Protein AF-A0A497RHV2-F1 (afdb_monomer_lite)

pLDDT: mean 76.62, std 14.2, range [39.75, 93.0]

Sequence (191 aa):
MKLTPGRLTIFTILTIIALFLFCHVVEAKTVYFTYDGNATKELYTGGYLHFPKSIADKIKVCGGIVEKENDKEWAIKVTKNTVVVEYIKLTNNSFSYGKKTYSAKEFPAELYEPVMPEEMRLTLMSVNQNYANLTKELNNLKAVVNSIKDRPTFGEEVKGFLLYFPPVWVAYIIFGILGFLTLLGWWYERD

Foldseek 3Di:
DDDDPVVVVVVVVVVVVVVVVVVPPDPPPDWWWDDPRHTDPAAAQQTWIWAFCVVAVDKDKDQWDQPDDDPTTTITHGHHQKMKIWGWHDDPPDIDIDIDIGGHHHDPPPDDPPQPPVNVVVVVVVVVVVVVVVVVVVVVVVVVVVVVVPDDDPVRVVVVCCVPDVVNVVVVVVVVVVVVVVVVVVVVVVD

Radius of gyration: 45.03 Å; chains: 1; bounding box: 86×74×118 Å

Structure (mmCIF, N/CA/C/O backbone):
data_AF-A0A497RHV2-F1
#
_entry.id   AF-A0A497RHV2-F1
#
loop_
_atom_site.group_PDB
_atom_site.id
_atom_site.type_symbol
_atom_site.label_atom_id
_atom_site.label_alt_id
_atom_site.label_comp_id
_atom_site.label_asym_id
_atom_site.label_entity_id
_atom_site.label_seq_id
_atom_site.pdbx_PDB_ins_code
_atom_site.Cartn_x
_atom_site.Cartn_y
_atom_site.Cartn_z
_atom_site.occupancy
_atom_site.B_iso_or_equiv
_atom_site.auth_seq_id
_atom_site.auth_comp_id
_atom_site.auth_asym_id
_atom_site.auth_atom_id
_atom_site.pdbx_PDB_model_num
ATOM 1 N N . MET A 1 1 ? 24.588 -16.558 57.757 1.00 47.22 1 MET A N 1
ATOM 2 C CA . MET A 1 1 ? 23.131 -16.493 58.017 1.00 47.22 1 MET A CA 1
ATOM 3 C C . MET A 1 1 ? 22.461 -17.664 57.311 1.00 47.22 1 MET A C 1
ATOM 5 O O . MET A 1 1 ? 22.411 -17.668 56.090 1.00 47.22 1 MET A O 1
ATOM 9 N N . LYS A 1 2 ? 22.041 -18.700 58.051 1.00 41.75 2 LYS A N 1
ATOM 10 C CA . LYS A 1 2 ? 21.337 -19.864 57.485 1.00 41.75 2 LYS A CA 1
ATOM 11 C C . LYS A 1 2 ? 19.874 -19.476 57.247 1.00 41.75 2 LYS A C 1
ATOM 13 O O . LYS A 1 2 ? 19.138 -19.267 58.207 1.00 41.75 2 LYS A O 1
ATOM 18 N N . LEU A 1 3 ? 19.479 -19.326 55.985 1.00 45.44 3 LEU A N 1
ATOM 19 C CA . LEU A 1 3 ? 18.080 -19.150 55.598 1.00 45.44 3 LEU A CA 1
ATOM 20 C C . LEU A 1 3 ? 17.329 -20.450 55.905 1.00 45.44 3 LEU A C 1
ATOM 22 O O . LEU A 1 3 ? 17.690 -21.517 55.414 1.00 45.44 3 LEU A O 1
ATOM 26 N N . THR A 1 4 ? 16.322 -20.368 56.770 1.00 54.16 4 THR A N 1
ATOM 27 C CA . THR A 1 4 ? 15.458 -21.497 57.116 1.00 54.16 4 THR A CA 1
ATOM 28 C C . THR A 1 4 ? 14.607 -21.909 55.905 1.00 54.16 4 THR A C 1
ATOM 30 O O . THR A 1 4 ? 14.107 -21.040 55.183 1.00 54.16 4 THR A O 1
ATOM 33 N N . PRO A 1 5 ? 14.401 -23.219 55.678 1.00 56.91 5 PRO A N 1
ATOM 34 C CA . PRO A 1 5 ? 13.787 -23.747 54.453 1.00 56.91 5 PRO A CA 1
ATOM 35 C C . PRO A 1 5 ? 12.358 -23.236 54.196 1.00 56.91 5 PRO A C 1
ATOM 37 O O . PRO A 1 5 ? 11.952 -23.117 53.045 1.00 56.91 5 PRO A O 1
ATOM 40 N N . GLY A 1 6 ? 11.619 -22.840 55.240 1.00 56.25 6 GLY A N 1
ATOM 41 C CA . GLY A 1 6 ? 10.266 -22.280 55.110 1.00 56.25 6 GLY A CA 1
ATOM 42 C C . GLY A 1 6 ? 10.194 -20.842 54.578 1.00 56.25 6 GLY A C 1
ATOM 43 O O . GLY A 1 6 ? 9.137 -20.414 54.130 1.00 56.25 6 GLY A O 1
ATOM 44 N N . ARG A 1 7 ? 11.294 -20.073 54.598 1.00 52.34 7 ARG A N 1
ATOM 45 C CA . ARG A 1 7 ? 11.316 -18.729 53.988 1.00 52.34 7 ARG A CA 1
ATOM 46 C C . ARG A 1 7 ? 11.534 -18.799 52.481 1.00 52.34 7 ARG A C 1
ATOM 48 O O . ARG A 1 7 ? 10.943 -18.009 51.755 1.00 52.34 7 ARG A O 1
ATOM 55 N N . LEU A 1 8 ? 12.324 -19.765 52.009 1.00 54.16 8 LEU A N 1
ATOM 56 C CA . LEU A 1 8 ? 12.616 -19.932 50.585 1.00 54.16 8 LEU A CA 1
ATOM 57 C C . LEU A 1 8 ? 11.343 -20.250 49.783 1.00 54.16 8 LEU A C 1
ATOM 59 O O . LEU A 1 8 ? 11.127 -19.657 48.732 1.00 54.16 8 LEU A O 1
ATOM 63 N N . THR A 1 9 ? 10.469 -21.105 50.327 1.00 60.12 9 THR A N 1
ATOM 64 C CA . THR A 1 9 ? 9.207 -21.510 49.687 1.00 60.12 9 THR A CA 1
ATOM 65 C C . THR A 1 9 ? 8.218 -20.353 49.540 1.00 60.12 9 THR A C 1
ATOM 67 O O . THR A 1 9 ? 7.585 -20.205 48.495 1.00 60.12 9 THR A O 1
ATOM 70 N N . ILE A 1 10 ? 8.122 -19.479 50.544 1.00 67.81 10 ILE A N 1
ATOM 71 C CA . ILE A 1 10 ? 7.245 -18.300 50.501 1.00 67.81 10 ILE A CA 1
ATOM 72 C C . ILE A 1 10 ? 7.743 -17.290 49.459 1.00 67.81 10 ILE A C 1
ATOM 74 O O . ILE A 1 10 ? 6.944 -16.780 48.675 1.00 67.81 10 ILE A O 1
ATOM 78 N N . PHE A 1 11 ? 9.058 -17.048 49.384 1.00 61.44 11 PHE A N 1
ATOM 79 C CA . PHE A 1 11 ? 9.634 -16.167 48.362 1.00 61.44 11 PHE A CA 1
ATOM 80 C C . PHE A 1 11 ? 9.479 -16.730 46.944 1.00 61.44 11 PHE A C 1
ATOM 82 O O . PHE A 1 11 ? 9.200 -15.959 46.026 1.00 61.44 11 PHE A O 1
ATOM 89 N N . THR A 1 12 ? 9.584 -18.051 46.750 1.00 66.88 12 THR A N 1
ATOM 90 C CA . THR A 1 12 ? 9.315 -18.679 45.444 1.00 66.88 12 THR A CA 1
ATOM 91 C C . THR A 1 12 ? 7.844 -18.584 45.045 1.00 66.88 12 THR A C 1
ATOM 93 O O . THR A 1 12 ? 7.541 -18.301 43.894 1.00 66.88 12 THR A O 1
ATOM 96 N N . ILE A 1 13 ? 6.912 -18.743 45.988 1.00 71.25 13 ILE A N 1
ATOM 97 C CA . ILE A 1 13 ? 5.477 -18.618 45.696 1.00 71.25 13 ILE A CA 1
ATOM 98 C C . ILE A 1 13 ? 5.124 -17.162 45.356 1.00 71.25 13 ILE A C 1
ATOM 100 O O . ILE A 1 13 ? 4.442 -16.915 44.366 1.00 71.25 13 ILE A O 1
ATOM 104 N N . LEU A 1 14 ? 5.640 -16.187 46.112 1.00 67.06 14 LEU A N 1
ATOM 105 C CA . LEU A 1 14 ? 5.439 -14.761 45.828 1.00 67.06 14 LEU A CA 1
ATOM 106 C C . LEU A 1 14 ? 6.049 -14.330 44.490 1.00 67.06 14 LEU A C 1
ATOM 108 O O . LEU A 1 14 ? 5.432 -13.545 43.777 1.00 67.06 14 LEU A O 1
ATOM 112 N N . THR A 1 15 ? 7.222 -14.851 44.119 1.00 65.44 15 THR A N 1
ATOM 113 C CA . THR A 1 15 ? 7.830 -14.557 42.809 1.00 65.44 15 THR A CA 1
ATOM 114 C C . THR A 1 15 ? 7.071 -15.210 41.664 1.00 65.44 15 THR A C 1
ATOM 116 O O . THR A 1 15 ? 6.881 -14.552 40.650 1.00 65.44 15 THR A O 1
ATOM 119 N N . ILE A 1 16 ? 6.558 -16.434 41.822 1.00 70.00 16 ILE A N 1
ATOM 120 C CA . ILE A 1 16 ? 5.698 -17.069 40.812 1.00 70.00 16 ILE A CA 1
ATOM 121 C C . ILE A 1 16 ? 4.394 -16.285 40.648 1.00 70.00 16 ILE A C 1
ATOM 123 O O . ILE A 1 16 ? 4.006 -16.007 39.520 1.00 70.00 16 ILE A O 1
ATOM 127 N N . ILE A 1 17 ? 3.747 -15.862 41.739 1.00 68.94 17 ILE A N 1
ATOM 128 C CA . ILE A 1 17 ? 2.522 -15.047 41.682 1.00 68.94 17 ILE A CA 1
ATOM 129 C C . ILE A 1 17 ? 2.803 -13.682 41.041 1.00 68.94 17 ILE A C 1
ATOM 131 O O . ILE A 1 17 ? 2.036 -13.244 40.188 1.00 68.94 17 ILE A O 1
ATOM 135 N N . ALA A 1 18 ? 3.918 -13.032 41.388 1.00 61.19 18 ALA A N 1
ATOM 136 C CA . ALA A 1 18 ? 4.329 -11.780 40.761 1.00 61.19 18 ALA A CA 1
ATOM 137 C C . ALA A 1 18 ? 4.632 -11.961 39.265 1.00 61.19 18 ALA A C 1
ATOM 139 O O . ALA A 1 18 ? 4.220 -11.126 38.470 1.00 61.19 18 ALA A O 1
ATOM 140 N N . LEU A 1 19 ? 5.273 -13.064 38.863 1.00 60.34 19 LEU A N 1
ATOM 141 C CA . LEU A 1 19 ? 5.545 -13.398 37.460 1.00 60.34 19 LEU A CA 1
ATOM 142 C C . LEU A 1 19 ? 4.252 -13.704 36.687 1.00 60.34 19 LEU A C 1
ATOM 144 O O . LEU A 1 19 ? 4.105 -13.295 35.537 1.00 60.34 19 LEU A O 1
ATOM 148 N N . PHE A 1 20 ? 3.293 -14.380 37.327 1.00 56.22 20 PHE A N 1
ATOM 149 C CA . PHE A 1 20 ? 1.991 -14.708 36.744 1.00 56.22 20 PHE A CA 1
ATOM 150 C C . PHE A 1 20 ? 1.116 -13.458 36.574 1.00 56.22 20 PHE A C 1
ATOM 152 O O . PHE A 1 20 ? 0.459 -13.301 35.544 1.00 56.22 20 PHE A O 1
ATOM 159 N N . LEU A 1 21 ? 1.168 -12.535 37.543 1.00 55.88 21 LEU A N 1
ATOM 160 C CA . LEU A 1 21 ? 0.538 -11.214 37.465 1.00 55.88 21 LEU A CA 1
ATOM 161 C C . LEU A 1 21 ? 1.227 -10.308 36.433 1.00 55.88 21 LEU A C 1
ATOM 163 O O . LEU A 1 21 ? 0.540 -9.573 35.730 1.00 55.88 21 LEU A O 1
ATOM 167 N N . PHE A 1 22 ? 2.553 -10.398 36.279 1.00 52.66 22 PHE A N 1
ATOM 168 C CA . PHE A 1 22 ? 3.296 -9.644 35.262 1.00 52.66 22 PHE A CA 1
ATOM 169 C C . PHE A 1 22 ? 3.050 -10.178 33.839 1.00 52.66 22 PHE A C 1
ATOM 171 O O . PHE A 1 22 ? 3.009 -9.403 32.891 1.00 52.66 22 PHE A O 1
ATOM 178 N N . CYS A 1 23 ? 2.805 -11.483 33.673 1.00 49.53 23 CYS A N 1
ATOM 179 C CA . CYS A 1 23 ? 2.397 -12.055 32.381 1.00 49.53 23 CYS A CA 1
ATOM 180 C C . CYS A 1 23 ? 0.948 -11.717 31.993 1.00 49.53 23 CYS A C 1
ATOM 182 O O . CYS A 1 23 ? 0.611 -11.771 30.816 1.00 49.53 23 CYS A O 1
ATOM 184 N N . HIS A 1 24 ? 0.098 -11.338 32.952 1.00 43.09 24 HIS A N 1
ATOM 185 C CA . HIS A 1 24 ? -1.254 -10.825 32.691 1.00 43.09 24 HIS A CA 1
ATOM 186 C C . HIS A 1 24 ? -1.292 -9.298 32.553 1.00 43.09 24 HIS A C 1
ATOM 188 O O . HIS A 1 24 ? -2.372 -8.706 32.623 1.00 43.09 24 HIS A O 1
ATOM 194 N N . VAL A 1 25 ? -0.141 -8.646 32.336 1.00 42.25 25 VAL A N 1
ATOM 195 C CA . VAL A 1 25 ? -0.088 -7.250 31.892 1.00 42.25 25 VAL A CA 1
ATOM 196 C C . VAL A 1 25 ? -0.734 -7.185 30.513 1.00 42.25 25 VAL A C 1
ATOM 198 O O . VAL A 1 25 ? -0.102 -7.396 29.485 1.00 42.25 25 VAL A O 1
ATOM 201 N N . VAL A 1 26 ? -2.048 -6.973 30.566 1.00 44.50 26 VAL A N 1
ATOM 202 C CA . VAL A 1 26 ? -2.956 -6.410 29.580 1.00 44.50 26 VAL A CA 1
ATOM 203 C C . VAL A 1 26 ? -2.222 -6.081 28.287 1.00 44.50 26 VAL A C 1
ATOM 205 O O . VAL A 1 26 ? -1.594 -5.027 28.178 1.00 44.50 26 VAL A O 1
ATOM 208 N N . GLU A 1 27 ? -2.332 -6.971 27.298 1.00 39.75 27 GLU A N 1
ATOM 209 C CA . GLU A 1 27 ? -2.115 -6.602 25.904 1.00 39.75 27 GLU A CA 1
ATOM 210 C C . GLU A 1 27 ? -3.087 -5.462 25.600 1.00 39.75 27 GLU A C 1
ATOM 212 O O . GLU A 1 27 ? -4.258 -5.663 25.263 1.00 39.75 27 GLU A O 1
ATOM 217 N N . ALA A 1 28 ? -2.618 -4.231 25.779 1.00 42.47 28 ALA A N 1
ATOM 218 C CA . ALA A 1 28 ? -3.276 -3.063 25.253 1.00 42.47 28 ALA A CA 1
ATOM 219 C C . ALA A 1 28 ? -3.212 -3.213 23.734 1.00 42.47 28 ALA A C 1
ATOM 221 O O . ALA A 1 28 ? -2.225 -2.848 23.100 1.00 42.47 28 ALA A O 1
ATOM 222 N N . LYS A 1 29 ? -4.243 -3.838 23.159 1.00 62.66 29 LYS A N 1
ATOM 223 C CA . LYS A 1 29 ? -4.392 -3.947 21.714 1.00 62.66 29 LYS A CA 1
ATOM 224 C C . LYS A 1 29 ? -4.375 -2.535 21.147 1.00 62.66 29 LYS A C 1
ATOM 226 O O . LYS A 1 29 ? -5.270 -1.742 21.424 1.00 62.66 29 LYS A O 1
ATOM 231 N N . THR A 1 30 ? -3.314 -2.211 20.425 1.00 77.94 30 THR A N 1
ATOM 232 C CA . THR A 1 30 ? -3.138 -0.930 19.743 1.00 77.94 30 THR A CA 1
ATOM 233 C C . THR A 1 30 ? -4.016 -0.908 18.494 1.00 77.94 30 THR A C 1
ATOM 235 O O . THR A 1 30 ? -4.298 -1.956 17.920 1.00 77.94 30 THR A O 1
ATOM 238 N N . VAL A 1 31 ? -4.462 0.276 18.065 1.00 87.75 31 VAL A N 1
ATOM 239 C CA . VAL A 1 31 ? -5.165 0.444 16.780 1.00 87.75 31 VAL A CA 1
ATOM 240 C C . VAL A 1 31 ? -4.284 -0.101 15.653 1.00 87.75 31 VAL A C 1
ATOM 242 O O . VAL A 1 31 ? -3.116 0.277 15.568 1.00 87.75 31 VAL A O 1
ATOM 245 N N . TYR A 1 32 ? -4.842 -0.953 14.795 1.00 89.62 32 TYR A N 1
ATOM 246 C CA . TYR A 1 32 ? -4.144 -1.530 13.645 1.00 89.62 32 TYR A CA 1
ATOM 247 C C . TYR A 1 32 ? -5.017 -1.492 12.389 1.00 89.62 32 TYR A C 1
ATOM 249 O O . TYR A 1 32 ? -6.228 -1.258 12.456 1.00 89.62 32 TYR A O 1
ATOM 257 N N . PHE A 1 33 ? -4.390 -1.691 11.232 1.00 90.81 33 PHE A N 1
ATOM 258 C CA . PHE A 1 33 ? -5.035 -1.583 9.929 1.00 90.81 33 PHE A CA 1
ATOM 259 C C . PHE A 1 33 ? -4.913 -2.901 9.176 1.00 90.81 33 PHE A C 1
ATOM 261 O O . PHE A 1 33 ? -3.918 -3.616 9.312 1.00 90.81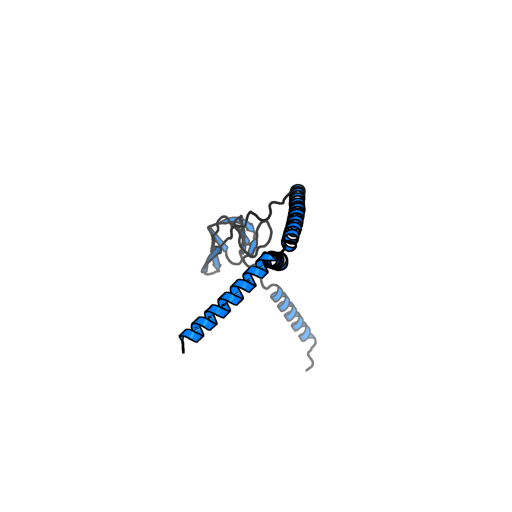 33 PHE A O 1
ATOM 268 N N . THR A 1 34 ? -5.932 -3.231 8.391 1.00 88.12 34 THR A N 1
ATOM 269 C CA . THR A 1 34 ? -5.893 -4.385 7.494 1.00 88.12 34 THR A CA 1
ATOM 270 C C . THR A 1 34 ? -6.471 -4.025 6.136 1.00 88.12 34 THR A C 1
ATOM 272 O O . THR A 1 34 ? -7.442 -3.275 6.065 1.00 88.12 34 THR A O 1
ATOM 275 N N . TYR A 1 35 ? -5.948 -4.614 5.071 1.00 85.25 35 TYR A N 1
ATOM 276 C CA . TYR A 1 35 ? -6.485 -4.508 3.717 1.00 85.25 35 TYR A CA 1
ATOM 277 C C . TYR A 1 35 ? -6.551 -5.915 3.119 1.00 85.25 35 TYR A C 1
ATOM 279 O O . TYR A 1 35 ? -5.582 -6.663 3.240 1.00 85.25 35 TYR A O 1
ATOM 287 N N . ASP A 1 36 ? -7.706 -6.311 2.576 1.00 82.50 36 ASP A N 1
ATOM 288 C CA . ASP A 1 36 ? -7.956 -7.660 2.036 1.00 82.50 36 ASP A CA 1
ATOM 289 C C . ASP A 1 36 ? -7.472 -8.811 2.940 1.00 82.50 36 ASP A C 1
ATOM 291 O O . ASP A 1 36 ? -6.849 -9.776 2.506 1.00 82.50 36 ASP A O 1
ATOM 295 N N . GLY A 1 37 ? -7.731 -8.693 4.246 1.00 78.69 37 GLY A N 1
ATOM 296 C CA . GLY A 1 37 ? -7.377 -9.711 5.244 1.00 78.69 37 GLY A CA 1
ATOM 297 C C . GLY A 1 37 ? -5.920 -9.690 5.723 1.00 78.69 37 GLY A C 1
ATOM 298 O O . GLY A 1 37 ? -5.599 -10.394 6.678 1.00 78.69 37 GLY A O 1
ATOM 299 N N . ASN A 1 38 ? -5.056 -8.852 5.144 1.00 81.75 38 ASN A N 1
ATOM 300 C CA . ASN A 1 38 ? -3.655 -8.717 5.547 1.00 81.75 38 ASN A CA 1
ATOM 301 C C . ASN A 1 38 ? -3.437 -7.487 6.432 1.00 81.75 38 ASN A C 1
ATOM 303 O O . ASN A 1 38 ? -3.995 -6.423 6.170 1.00 81.75 38 ASN A O 1
ATOM 307 N N . ALA A 1 39 ? -2.597 -7.604 7.465 1.00 86.38 39 ALA A N 1
ATOM 308 C CA . ALA A 1 39 ? -2.231 -6.475 8.319 1.00 86.38 39 ALA A CA 1
ATOM 309 C C . ALA A 1 39 ? -1.324 -5.484 7.576 1.00 86.38 39 ALA A C 1
ATOM 311 O O . ALA A 1 39 ? -0.296 -5.862 7.013 1.00 86.38 39 ALA A O 1
ATOM 312 N N . THR A 1 40 ? -1.684 -4.203 7.610 1.00 83.75 40 THR A N 1
ATOM 313 C CA . THR A 1 40 ? -0.961 -3.124 6.935 1.00 83.75 40 THR A CA 1
ATOM 314 C C . THR A 1 40 ? -0.441 -2.103 7.943 1.00 83.75 40 THR A C 1
ATOM 316 O O . THR A 1 40 ? -1.050 -1.840 8.979 1.00 83.75 40 THR A O 1
ATOM 319 N N . LYS A 1 41 ? 0.714 -1.496 7.639 1.00 84.69 41 LYS A N 1
ATOM 320 C CA . LYS A 1 41 ? 1.256 -0.380 8.439 1.00 84.69 41 LYS A CA 1
ATOM 321 C C . LYS A 1 41 ? 0.480 0.919 8.228 1.00 84.69 41 LYS A C 1
ATOM 323 O O . LYS A 1 41 ? 0.497 1.795 9.085 1.00 84.69 41 LYS A O 1
ATOM 328 N N . GLU A 1 42 ? -0.176 1.037 7.081 1.00 86.94 42 GLU A N 1
ATOM 329 C CA . GLU A 1 42 ? -0.891 2.229 6.644 1.00 86.94 42 GLU A CA 1
ATOM 330 C C . GLU A 1 42 ? -2.366 1.905 6.422 1.00 86.94 42 GLU A C 1
ATOM 332 O O . GLU A 1 42 ? -2.729 0.756 6.150 1.00 86.94 42 GLU A O 1
ATOM 337 N N . LEU A 1 43 ? -3.210 2.923 6.560 1.00 87.25 43 LEU A N 1
ATOM 338 C CA . LEU A 1 43 ? -4.635 2.812 6.302 1.00 87.25 43 LEU A CA 1
ATOM 339 C C . LEU A 1 43 ? -4.906 3.057 4.820 1.00 87.25 43 LEU A C 1
ATOM 341 O O . LEU A 1 43 ? -4.406 4.033 4.260 1.00 87.25 43 LEU A O 1
ATOM 345 N N . TYR A 1 44 ? -5.737 2.214 4.218 1.00 88.56 44 TYR A N 1
ATOM 346 C CA . TYR A 1 44 ? -6.120 2.331 2.816 1.00 88.56 44 TYR A CA 1
ATOM 347 C C . TYR A 1 44 ? -7.631 2.486 2.662 1.00 88.56 44 TYR A C 1
ATOM 349 O O . TYR A 1 44 ? -8.401 1.894 3.425 1.00 88.56 44 TYR A O 1
ATOM 357 N N . THR A 1 45 ? -8.060 3.263 1.668 1.00 86.44 45 THR A N 1
ATOM 358 C CA . THR A 1 45 ? -9.469 3.342 1.259 1.00 86.44 45 THR A CA 1
ATOM 359 C C . THR A 1 45 ? -9.928 1.966 0.768 1.00 86.44 45 THR A C 1
ATOM 361 O O . THR A 1 45 ? -9.229 1.332 -0.012 1.00 86.44 45 THR A O 1
ATOM 364 N N . GLY A 1 46 ? -11.066 1.469 1.263 1.00 84.25 46 GLY A N 1
ATOM 365 C CA . GLY A 1 46 ? -11.528 0.091 1.042 1.00 84.25 46 GLY A CA 1
ATOM 366 C C . GLY A 1 46 ? -11.037 -0.922 2.087 1.00 84.25 46 GLY A C 1
ATOM 367 O O . GLY A 1 46 ? -11.659 -1.970 2.246 1.00 84.25 46 GLY A O 1
ATOM 368 N N . GLY A 1 47 ? -9.990 -0.590 2.850 1.00 88.94 47 GLY A N 1
ATOM 369 C CA . GLY A 1 47 ? -9.497 -1.402 3.964 1.00 88.94 47 GLY A CA 1
ATOM 370 C C . GLY A 1 47 ? -10.297 -1.230 5.258 1.00 88.94 47 GLY A C 1
ATOM 371 O O . GLY A 1 47 ? -11.340 -0.574 5.303 1.00 88.94 47 GLY A O 1
ATOM 372 N N . TYR A 1 48 ? -9.766 -1.793 6.341 1.00 91.50 48 TYR A N 1
ATOM 373 C CA . TYR A 1 48 ? -10.348 -1.764 7.680 1.00 91.50 48 TYR A CA 1
ATOM 374 C C . TYR A 1 48 ? -9.404 -1.129 8.701 1.00 91.50 48 TYR A C 1
ATOM 376 O O . TYR A 1 48 ? -8.212 -1.438 8.763 1.00 91.50 48 TYR A O 1
ATOM 384 N N . LEU A 1 49 ? -9.976 -0.276 9.545 1.00 91.69 49 LEU A N 1
ATOM 385 C CA . LEU A 1 49 ? -9.376 0.253 10.760 1.00 91.69 49 LEU A CA 1
ATOM 386 C C . LEU A 1 49 ? -9.968 -0.478 11.964 1.00 91.69 49 LEU A C 1
ATOM 388 O O . LEU A 1 49 ? -11.176 -0.430 12.187 1.00 91.69 49 LEU A O 1
ATOM 392 N N . HIS A 1 50 ? -9.118 -1.128 12.753 1.00 91.88 50 HIS A N 1
ATOM 393 C CA . HIS A 1 50 ? -9.536 -1.865 13.942 1.00 91.88 50 HIS A CA 1
ATOM 394 C C . HIS A 1 50 ? -9.316 -1.003 15.177 1.00 91.88 50 HIS A C 1
ATOM 396 O O . HIS A 1 50 ? -8.179 -0.741 15.581 1.00 91.88 50 HIS A O 1
ATOM 402 N N . PHE A 1 51 ? -10.414 -0.518 15.756 1.00 91.19 51 PHE A N 1
ATOM 403 C CA . PHE A 1 51 ? -10.387 0.325 16.945 1.00 91.19 51 PHE A CA 1
ATOM 404 C C . PHE A 1 51 ? -10.731 -0.502 18.195 1.00 91.19 51 PHE A C 1
ATOM 406 O O . PHE A 1 51 ? -11.828 -1.052 18.278 1.00 91.19 51 PHE A O 1
ATOM 413 N N . PRO A 1 52 ? -9.837 -0.604 19.187 1.00 90.19 52 PRO A N 1
ATOM 414 C CA . PRO A 1 52 ? -10.036 -1.463 20.350 1.00 90.19 52 PRO A CA 1
ATOM 415 C C . PRO A 1 52 ? -11.049 -0.868 21.344 1.00 90.19 52 PRO A C 1
ATOM 417 O O . PRO A 1 52 ? -10.992 0.316 21.689 1.00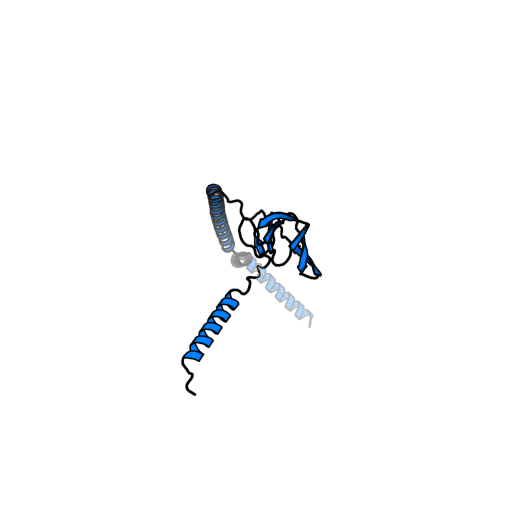 90.19 52 PRO A O 1
ATOM 420 N N . LYS A 1 53 ? -11.917 -1.723 21.896 1.00 88.56 53 LYS A N 1
ATOM 421 C CA . LYS A 1 53 ? -12.896 -1.360 22.940 1.00 88.56 53 LYS A CA 1
ATOM 422 C C . LYS A 1 53 ? -12.267 -1.096 24.311 1.00 88.56 53 LYS A C 1
ATOM 424 O O . LYS A 1 53 ? -12.896 -0.556 25.206 1.00 88.56 53 LYS A O 1
ATOM 429 N N . SER A 1 54 ? -10.990 -1.418 24.500 1.00 85.69 54 SER A N 1
ATOM 430 C CA . SER A 1 54 ? -10.262 -1.041 25.723 1.00 85.69 54 SER A CA 1
ATOM 431 C C . SER A 1 54 ? -10.040 0.478 25.844 1.00 85.69 54 SER A C 1
ATOM 433 O O . SER A 1 54 ? -9.809 1.005 26.942 1.00 85.69 54 SER A O 1
ATOM 435 N N . ILE A 1 55 ? -10.096 1.199 24.717 1.00 84.81 55 ILE A N 1
ATOM 436 C CA . ILE A 1 55 ? -9.823 2.640 24.636 1.00 84.81 55 ILE A CA 1
ATOM 437 C C . ILE A 1 55 ? -11.112 3.469 24.701 1.00 84.81 55 ILE A C 1
ATOM 439 O O . ILE A 1 55 ? -11.058 4.630 25.104 1.00 84.81 55 ILE A O 1
ATOM 443 N N . ALA A 1 56 ? -12.260 2.891 24.356 1.00 85.81 56 ALA A N 1
ATOM 444 C CA . ALA A 1 56 ? -13.540 3.584 24.338 1.00 85.81 56 ALA A CA 1
ATOM 445 C C . ALA A 1 56 ? -14.694 2.622 24.614 1.00 85.81 56 ALA A C 1
ATOM 447 O O . ALA A 1 56 ? -14.583 1.444 24.308 1.00 85.81 56 ALA A O 1
ATOM 448 N N . ASP A 1 57 ? -15.814 3.151 25.102 1.00 85.50 57 ASP A N 1
ATOM 449 C CA . ASP A 1 57 ? -17.075 2.418 25.274 1.00 85.50 57 ASP A CA 1
ATOM 450 C C . ASP A 1 57 ? -18.059 2.714 24.140 1.00 85.50 57 ASP A C 1
ATOM 452 O O . ASP A 1 57 ? -18.880 1.878 23.770 1.00 85.50 57 ASP A O 1
ATOM 456 N N . LYS A 1 58 ? -17.977 3.922 23.572 1.00 87.19 58 LYS A N 1
ATOM 457 C CA . LYS A 1 58 ? -18.772 4.343 22.417 1.00 87.19 58 LYS A CA 1
ATOM 458 C C . LYS A 1 58 ? -17.903 5.071 21.413 1.00 87.19 58 LYS A C 1
ATOM 460 O O . LYS A 1 58 ? -17.026 5.849 21.795 1.00 87.19 58 LYS A O 1
ATOM 465 N N . ILE A 1 59 ? -18.204 4.866 20.137 1.00 90.62 59 ILE A N 1
ATOM 466 C CA . ILE A 1 59 ? -17.541 5.542 19.027 1.00 90.62 59 ILE A CA 1
ATOM 467 C C . ILE A 1 59 ? -18.564 6.155 18.073 1.00 90.62 59 ILE A C 1
ATOM 469 O O . ILE A 1 59 ? -19.675 5.653 17.907 1.00 90.62 59 ILE A O 1
ATOM 473 N N . LYS A 1 60 ? -18.161 7.236 17.420 1.00 92.00 60 LYS A N 1
ATOM 474 C CA . LYS A 1 60 ? -18.821 7.844 16.274 1.00 92.00 60 LYS A CA 1
ATOM 475 C C . LYS A 1 60 ? -17.776 7.998 15.180 1.00 92.00 60 LYS A C 1
ATOM 477 O O . LYS A 1 60 ? -16.712 8.573 15.400 1.00 92.00 60 LYS A O 1
ATOM 482 N N . VAL A 1 61 ? -18.084 7.465 14.006 1.00 91.12 61 VAL A N 1
ATOM 483 C CA . VAL A 1 61 ? -17.150 7.411 12.883 1.00 91.12 61 VAL A CA 1
ATOM 484 C C . VAL A 1 61 ? -17.672 8.275 11.744 1.00 91.12 61 VAL A C 1
ATOM 486 O O . VAL A 1 61 ? -18.831 8.162 11.352 1.00 91.12 61 VAL A O 1
ATOM 489 N N . CYS A 1 62 ? -16.798 9.110 11.191 1.00 90.44 62 CYS A N 1
ATOM 490 C CA . CYS A 1 62 ? -17.017 9.838 9.946 1.00 90.44 62 CYS A CA 1
ATOM 491 C C . CYS A 1 62 ? -15.967 9.396 8.918 1.00 90.44 62 CYS A C 1
ATOM 493 O O . CYS A 1 62 ? -14.795 9.263 9.260 1.00 90.44 62 CYS A O 1
ATOM 495 N N . GLY A 1 63 ? -16.365 9.185 7.660 1.00 85.69 63 GLY A N 1
ATOM 496 C CA . GLY A 1 63 ? -15.456 8.719 6.596 1.00 85.69 63 GLY A CA 1
ATOM 497 C C . GLY A 1 63 ? -15.241 7.199 6.545 1.00 85.69 63 GLY A C 1
ATOM 498 O O . GLY A 1 63 ? -14.517 6.700 5.684 1.00 85.69 63 GLY A O 1
ATOM 499 N N . GLY A 1 64 ? -15.927 6.447 7.404 1.00 89.31 64 GLY A N 1
ATOM 500 C CA . GLY A 1 64 ? -15.988 4.989 7.374 1.00 89.31 64 GLY A CA 1
ATOM 501 C C . GLY A 1 64 ? -17.293 4.465 7.969 1.00 89.31 64 GLY A C 1
ATOM 502 O O . GLY A 1 64 ? -18.073 5.236 8.529 1.00 89.31 64 GLY A O 1
ATOM 503 N N . ILE A 1 65 ? -17.519 3.161 7.833 1.00 89.31 65 ILE A N 1
ATOM 504 C CA . ILE A 1 65 ? -18.706 2.450 8.323 1.00 89.31 65 ILE A CA 1
ATOM 505 C C . ILE A 1 65 ? -18.242 1.350 9.277 1.00 89.31 65 ILE A C 1
ATOM 507 O O . ILE A 1 65 ? -17.315 0.609 8.962 1.00 89.31 65 ILE A O 1
ATOM 511 N N . VAL A 1 66 ? -18.876 1.231 10.442 1.00 89.88 66 VAL A N 1
ATOM 512 C CA . VAL A 1 66 ? -18.645 0.096 11.347 1.00 89.88 66 VAL A CA 1
ATOM 513 C C . VAL A 1 66 ? -19.344 -1.125 10.742 1.00 89.88 66 VAL A C 1
ATOM 515 O O . VAL A 1 66 ? -20.568 -1.192 10.757 1.00 89.88 66 VAL A O 1
ATOM 518 N N . GLU A 1 67 ? -18.584 -2.053 10.157 1.00 85.44 67 GLU A N 1
ATOM 519 C CA . GLU A 1 67 ? -19.147 -3.254 9.513 1.00 85.44 67 GLU A CA 1
ATOM 520 C C . GLU A 1 67 ? -19.218 -4.446 10.466 1.00 85.44 67 GLU A C 1
ATOM 522 O O . GLU A 1 67 ? -20.154 -5.241 10.395 1.00 85.44 67 GLU A O 1
ATOM 527 N N . LYS A 1 68 ? -18.220 -4.596 11.342 1.00 80.56 68 LYS A N 1
ATOM 528 C CA . LYS A 1 68 ? -18.172 -5.687 12.317 1.00 80.56 68 LYS A CA 1
ATOM 529 C C . LYS A 1 68 ? -17.795 -5.151 13.683 1.00 80.56 68 LYS A C 1
ATOM 531 O O . LYS A 1 68 ? -16.858 -4.369 13.831 1.00 80.56 68 LYS A O 1
ATOM 536 N N . GLU A 1 69 ? -18.521 -5.614 14.684 1.00 82.38 69 GLU A N 1
ATOM 537 C CA . GLU A 1 69 ? -18.253 -5.329 16.080 1.00 82.38 69 GLU A CA 1
ATOM 538 C C . GLU A 1 69 ? -17.983 -6.655 16.782 1.00 82.38 69 GLU A C 1
ATOM 540 O O . GLU A 1 69 ? -18.880 -7.478 16.945 1.00 82.38 69 GLU A O 1
ATOM 545 N N . ASN A 1 70 ? -16.727 -6.866 17.164 1.00 82.62 70 ASN A N 1
ATOM 546 C CA . ASN A 1 70 ? -16.347 -7.981 18.018 1.00 82.62 70 ASN A CA 1
ATOM 547 C C . ASN A 1 70 ? -16.391 -7.525 19.483 1.00 82.62 70 ASN A C 1
ATOM 549 O O . ASN A 1 70 ? -16.384 -6.328 19.793 1.00 82.62 70 ASN A O 1
ATOM 553 N N . ASP A 1 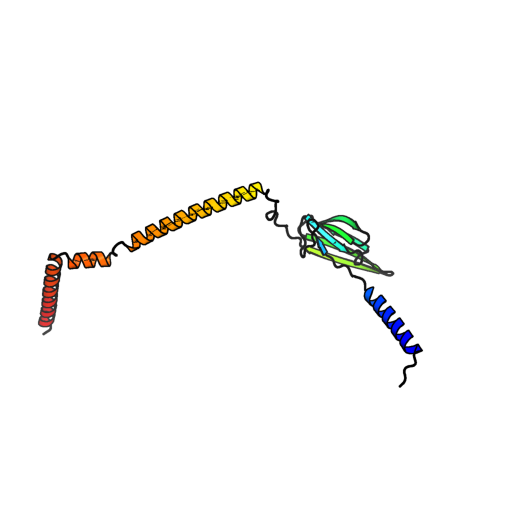71 ? -16.338 -8.473 20.416 1.00 82.00 71 ASP A N 1
ATOM 554 C CA . ASP A 1 71 ? -16.275 -8.167 21.854 1.00 82.00 71 ASP A CA 1
ATOM 555 C C . ASP A 1 71 ? -15.043 -7.331 22.236 1.00 82.00 71 ASP A C 1
ATOM 557 O O . ASP A 1 71 ? -15.022 -6.672 23.272 1.00 82.00 71 ASP A O 1
ATOM 561 N N . LYS A 1 72 ? -14.005 -7.336 21.388 1.00 84.19 72 LYS A N 1
ATOM 562 C CA . LYS A 1 72 ? -12.710 -6.696 21.657 1.00 84.19 72 LYS A CA 1
ATOM 563 C C . LYS A 1 72 ? -12.463 -5.414 20.856 1.00 84.19 72 LYS A C 1
ATOM 565 O O . LYS A 1 72 ? -11.668 -4.582 21.295 1.00 84.19 72 LYS A O 1
ATOM 570 N N . GLU A 1 73 ? -13.098 -5.238 19.701 1.00 89.44 73 GLU A N 1
ATOM 571 C CA . GLU A 1 73 ? -12.786 -4.144 18.771 1.00 89.44 73 GLU A CA 1
ATOM 572 C C . GLU A 1 73 ? -13.944 -3.833 17.815 1.00 89.44 73 GLU A C 1
ATOM 574 O O . GLU A 1 73 ? -14.788 -4.686 17.533 1.00 89.44 73 GLU A O 1
ATOM 579 N N . TRP A 1 74 ? -13.948 -2.608 17.296 1.00 91.06 74 TRP A N 1
ATOM 580 C CA . TRP A 1 74 ? -14.773 -2.180 16.173 1.00 91.06 74 TRP A CA 1
ATOM 581 C C . TRP A 1 74 ? -13.944 -2.208 14.892 1.00 91.06 74 TRP A C 1
ATOM 583 O O . TRP A 1 74 ? -12.938 -1.504 14.788 1.00 91.06 74 TRP A O 1
ATOM 593 N N . ALA A 1 75 ? -14.387 -2.987 13.910 1.00 91.69 75 ALA A N 1
ATOM 594 C CA . ALA A 1 75 ? -13.824 -2.991 12.570 1.00 91.69 75 ALA A CA 1
ATOM 595 C C . ALA A 1 75 ? -14.564 -1.958 11.711 1.00 91.69 75 ALA A C 1
ATOM 597 O O . ALA A 1 75 ? -15.745 -2.103 11.379 1.00 91.69 75 ALA A O 1
ATOM 598 N N . ILE A 1 76 ? -13.849 -0.895 11.363 1.00 92.31 76 ILE A N 1
ATOM 599 C CA . ILE A 1 76 ? -14.356 0.245 10.608 1.00 92.31 76 ILE A CA 1
ATOM 600 C C . ILE A 1 76 ? -13.853 0.130 9.174 1.00 92.31 76 ILE A C 1
ATOM 602 O O . ILE A 1 76 ? -12.661 0.302 8.926 1.00 92.31 76 ILE A O 1
ATOM 606 N N . LYS A 1 77 ? -14.749 -0.117 8.220 1.00 91.88 77 LYS A N 1
ATOM 607 C CA . LYS A 1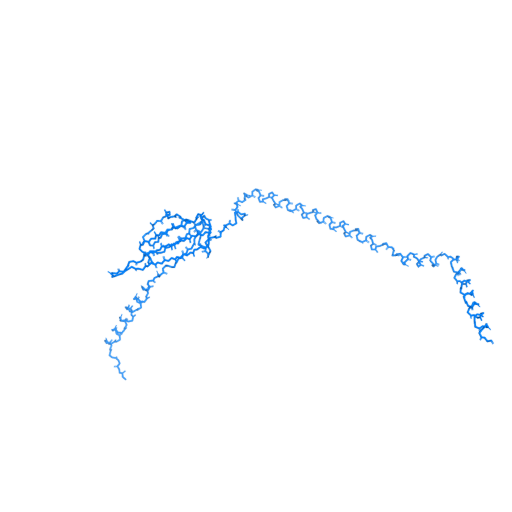 77 ? -14.416 -0.074 6.799 1.00 91.88 77 LYS A CA 1
ATOM 608 C C . LYS A 1 77 ? -14.243 1.363 6.342 1.00 91.88 77 LYS A C 1
ATOM 610 O O . LYS A 1 77 ? -15.111 2.212 6.561 1.00 91.88 77 LYS A O 1
ATOM 615 N N . VAL A 1 78 ? -13.125 1.638 5.694 1.00 91.44 78 VAL A N 1
ATOM 616 C CA . VAL A 1 78 ? -12.764 2.978 5.244 1.00 91.44 78 VAL A CA 1
ATOM 617 C C . VAL A 1 78 ? -13.397 3.271 3.894 1.00 91.44 78 VAL A C 1
ATOM 619 O O . VAL A 1 78 ? -13.186 2.542 2.931 1.00 91.44 78 VAL A O 1
ATOM 622 N N . THR A 1 79 ? -14.147 4.370 3.818 1.00 87.88 79 THR A N 1
ATOM 623 C CA . THR A 1 79 ? -14.861 4.783 2.593 1.00 87.88 79 THR A CA 1
ATOM 624 C C . THR A 1 79 ? -14.344 6.092 2.008 1.00 87.88 79 THR A C 1
ATOM 626 O O . THR A 1 79 ? -14.612 6.397 0.852 1.00 87.88 79 THR A O 1
ATOM 629 N N . LYS A 1 80 ? -13.622 6.885 2.805 1.00 88.25 80 LYS A N 1
ATOM 630 C CA . LYS A 1 80 ? -13.065 8.179 2.412 1.00 88.25 80 LYS A CA 1
ATOM 631 C C . LYS A 1 80 ? -11.597 8.259 2.807 1.00 88.25 80 LYS A C 1
ATOM 633 O O . LYS A 1 80 ? -11.180 7.634 3.778 1.00 88.25 80 LYS A O 1
ATOM 638 N N . ASN A 1 81 ? -10.870 9.147 2.138 1.00 89.44 81 ASN A N 1
ATOM 639 C CA . ASN A 1 81 ? -9.442 9.397 2.373 1.00 89.44 81 ASN A CA 1
ATOM 640 C C . ASN A 1 81 ? -9.139 9.951 3.776 1.00 89.44 81 ASN A C 1
ATOM 642 O O . ASN A 1 81 ? -7.993 9.998 4.207 1.00 89.44 81 ASN A O 1
ATOM 646 N N . THR A 1 82 ? -10.149 10.389 4.525 1.00 90.06 82 THR A N 1
ATOM 647 C CA . THR A 1 82 ? -9.985 10.805 5.918 1.00 90.06 82 THR A CA 1
ATOM 648 C C . THR A 1 82 ? -11.059 10.160 6.773 1.00 90.06 82 THR A C 1
ATOM 650 O O . THR A 1 82 ? -12.253 10.345 6.524 1.00 90.06 82 THR A O 1
ATOM 653 N N . VAL A 1 83 ? -10.623 9.434 7.800 1.00 91.75 83 VAL A N 1
ATOM 654 C CA . VAL A 1 83 ? -11.490 8.794 8.790 1.00 91.75 83 VAL A CA 1
ATOM 655 C C . VAL A 1 83 ? -11.308 9.490 10.122 1.00 91.75 83 VAL A C 1
ATOM 657 O O . VAL A 1 83 ? -10.196 9.618 10.629 1.00 91.75 83 VAL A O 1
ATOM 660 N N . VAL A 1 84 ? -12.410 9.928 10.710 1.00 92.81 84 VAL A N 1
ATOM 661 C CA . VAL A 1 84 ? -12.423 10.565 12.023 1.00 92.81 84 VAL A CA 1
ATOM 662 C C . VAL A 1 84 ? -13.190 9.665 12.975 1.00 92.81 84 VAL A C 1
ATOM 664 O O . VAL A 1 84 ? -14.360 9.372 12.741 1.00 92.81 84 VAL A O 1
ATOM 667 N N . VAL A 1 85 ? -12.525 9.248 14.048 1.00 92.62 85 VAL A N 1
ATOM 668 C CA . VAL A 1 85 ? -13.104 8.450 15.128 1.00 92.62 85 VAL A CA 1
ATOM 669 C C . VAL A 1 85 ? -13.202 9.335 16.364 1.00 92.62 85 VAL A C 1
ATOM 671 O O . VAL A 1 85 ? -12.200 9.678 16.994 1.00 92.62 85 VAL A O 1
ATOM 674 N N . GLU A 1 86 ? -14.425 9.729 16.685 1.00 93.00 86 GLU A N 1
ATOM 675 C CA . GLU A 1 86 ? -14.788 10.404 17.926 1.00 93.00 86 GLU A CA 1
ATOM 676 C C . GLU A 1 86 ? -15.212 9.330 18.925 1.00 93.00 86 GLU A C 1
ATOM 678 O O . GLU A 1 86 ? -15.994 8.446 18.583 1.00 93.00 86 GLU A O 1
ATOM 683 N N . TYR A 1 87 ? -14.675 9.348 20.138 1.00 92.00 87 TYR A N 1
ATOM 684 C CA . TYR A 1 87 ? -14.889 8.268 21.090 1.00 92.00 87 TYR A CA 1
ATOM 685 C C . TYR A 1 87 ? -15.058 8.772 22.515 1.00 92.00 87 TYR A C 1
ATOM 687 O O . TYR A 1 87 ? -14.497 9.793 22.908 1.00 92.00 87 TYR A O 1
ATOM 695 N N . ILE A 1 88 ? -15.849 8.034 23.289 1.00 90.75 88 ILE A N 1
ATOM 696 C CA . ILE A 1 88 ? -16.121 8.315 24.695 1.00 90.75 88 ILE A CA 1
ATOM 697 C C . ILE A 1 88 ? -15.677 7.111 25.512 1.00 90.75 88 ILE A C 1
ATOM 699 O O . ILE A 1 88 ? -16.053 5.981 25.195 1.00 90.75 88 ILE A O 1
ATOM 703 N N . LYS A 1 89 ? -14.911 7.365 26.572 1.00 89.62 89 LYS A N 1
ATOM 704 C CA . LYS A 1 89 ? -14.602 6.379 27.605 1.00 89.62 89 LYS A CA 1
ATOM 705 C C . LYS A 1 89 ? -15.280 6.783 28.906 1.00 89.62 89 LYS A C 1
ATOM 707 O O . LYS A 1 89 ? -15.050 7.874 29.427 1.00 89.62 89 LYS A O 1
ATOM 712 N N . LEU A 1 90 ? -16.133 5.908 29.408 1.00 86.38 90 LEU A N 1
ATOM 713 C CA . LEU A 1 90 ? -16.819 6.043 30.675 1.00 86.38 90 LEU A CA 1
ATOM 714 C C . LEU A 1 90 ? -15.900 5.522 31.780 1.00 86.38 90 LEU A C 1
ATOM 716 O O . LEU A 1 90 ? -15.277 4.468 31.682 1.00 86.38 90 LEU A O 1
ATOM 720 N N . THR A 1 91 ? -15.802 6.291 32.850 1.00 83.31 91 THR A N 1
ATOM 721 C CA . THR A 1 91 ? -15.228 5.855 34.120 1.00 83.31 91 THR A CA 1
ATOM 722 C C . THR A 1 91 ? -16.325 5.914 35.175 1.00 83.31 91 THR A C 1
ATOM 724 O O . THR A 1 91 ? -17.376 6.509 34.943 1.00 83.31 91 THR A O 1
ATOM 727 N N . ASN A 1 92 ? -16.091 5.330 36.350 1.00 82.31 92 ASN A N 1
ATOM 728 C CA . ASN A 1 92 ? -17.116 5.245 37.396 1.00 82.31 92 ASN A CA 1
ATOM 729 C C . ASN A 1 92 ? -17.716 6.611 37.788 1.00 82.31 92 ASN A C 1
ATOM 731 O O . ASN A 1 92 ? -18.880 6.662 38.170 1.00 82.31 92 ASN A O 1
ATOM 735 N N . ASN A 1 93 ? -16.950 7.705 37.658 1.00 78.06 93 ASN A N 1
ATOM 736 C CA . ASN A 1 93 ? -17.350 9.038 38.127 1.00 78.06 93 ASN A CA 1
ATOM 737 C C . ASN A 1 93 ? -17.287 10.141 37.048 1.00 78.06 93 ASN A C 1
ATOM 739 O O . ASN A 1 93 ? -17.641 11.284 37.329 1.00 78.06 93 ASN A O 1
ATOM 743 N N . SER A 1 94 ? -16.804 9.853 35.837 1.00 82.00 94 SER A N 1
ATOM 744 C CA . SER A 1 94 ? -16.665 10.848 34.762 1.00 82.00 94 SER A CA 1
ATOM 745 C C . SER A 1 94 ? -16.602 10.192 33.382 1.00 82.00 94 SER A C 1
ATOM 747 O O . SER A 1 94 ? -16.435 8.979 33.267 1.00 82.00 94 SER A O 1
ATOM 749 N N . PHE A 1 95 ? -16.702 10.989 32.319 1.00 83.94 95 PHE A N 1
ATOM 750 C CA . PHE A 1 95 ? -16.443 10.533 30.956 1.00 83.94 95 PHE A CA 1
ATOM 751 C C . PHE A 1 95 ? -15.286 11.327 30.351 1.00 83.94 95 PHE A C 1
ATOM 753 O O . PHE A 1 95 ? -15.139 12.521 30.610 1.00 83.94 95 PHE A O 1
ATOM 760 N N . SER A 1 96 ? -14.469 10.670 29.534 1.00 86.25 96 SER A N 1
ATOM 761 C CA . SER A 1 96 ? -13.476 11.334 28.695 1.00 86.25 96 SER A CA 1
ATOM 762 C C . SER A 1 96 ? -13.893 11.239 27.235 1.00 86.25 96 SER A C 1
ATOM 764 O O . SER A 1 96 ? -14.353 10.199 26.766 1.00 86.25 96 SER A O 1
ATOM 766 N N . TYR A 1 97 ? -13.758 12.355 26.526 1.00 89.94 97 TYR A N 1
ATOM 767 C CA . TYR A 1 97 ? -13.990 12.435 25.092 1.00 89.94 97 TYR A CA 1
ATOM 768 C C . TYR A 1 97 ? -12.651 12.548 24.370 1.00 89.94 97 TYR A C 1
ATOM 770 O O . TYR A 1 97 ? -11.798 13.353 24.746 1.00 89.94 97 TYR A O 1
ATOM 778 N N . GLY A 1 98 ? -12.474 11.746 23.327 1.00 88.31 98 GLY A N 1
ATOM 779 C CA . GLY A 1 98 ? -11.302 11.762 22.469 1.00 88.31 98 GLY A CA 1
ATOM 780 C C . GLY A 1 98 ? -11.693 11.818 21.000 1.00 88.31 98 GLY A C 1
ATOM 781 O O . GLY A 1 98 ? -12.763 11.373 20.594 1.00 88.31 98 GLY A O 1
ATOM 782 N N . LYS A 1 99 ? -10.798 12.368 20.185 1.00 92.06 99 LYS A N 1
ATOM 783 C CA . LYS A 1 99 ? -10.946 12.423 18.733 1.00 92.06 99 LYS A CA 1
ATOM 784 C C . LYS A 1 99 ? -9.630 12.029 18.089 1.00 92.06 99 LYS A C 1
ATOM 786 O O . LYS A 1 99 ? -8.591 12.596 18.418 1.00 92.06 99 LYS A O 1
ATOM 791 N N . LYS A 1 100 ? -9.674 11.062 17.175 1.00 90.50 100 LYS A N 1
ATOM 792 C CA . LYS A 1 100 ? -8.528 10.658 16.357 1.00 90.50 100 LYS A CA 1
ATOM 793 C C . LYS A 1 100 ? -8.880 10.743 14.883 1.00 90.50 100 LYS A C 1
ATOM 795 O O . LYS A 1 100 ? -9.928 10.265 14.459 1.00 90.50 100 LYS A O 1
ATOM 800 N N . THR A 1 101 ? -7.978 11.342 14.121 1.00 92.19 101 THR A N 1
ATOM 801 C CA . THR A 1 101 ? -8.085 11.462 12.670 1.00 92.19 101 THR A CA 1
ATOM 802 C C . THR A 1 101 ? -7.037 10.570 12.027 1.00 92.19 101 THR A C 1
ATOM 804 O O . THR A 1 101 ? -5.874 10.593 12.426 1.00 92.19 101 THR A O 1
ATOM 807 N N . TYR A 1 102 ? -7.453 9.807 11.027 1.00 91.00 102 TYR A N 1
ATOM 808 C CA . TYR A 1 102 ? -6.621 8.902 10.255 1.00 91.00 102 TYR A CA 1
ATOM 809 C C . TYR A 1 102 ? -6.694 9.299 8.784 1.00 91.00 102 TYR A C 1
ATOM 811 O O . TYR A 1 102 ? -7.785 9.497 8.244 1.00 91.00 102 TYR A O 1
ATOM 819 N N . SER A 1 103 ? -5.532 9.422 8.148 1.00 90.69 103 SER A N 1
ATOM 820 C CA . SER A 1 103 ? -5.437 9.621 6.705 1.00 90.69 103 SER A CA 1
ATOM 821 C C . SER A 1 103 ? -5.347 8.256 6.038 1.00 90.69 103 SER A C 1
ATOM 823 O O . SER A 1 103 ? -4.469 7.463 6.382 1.00 90.69 103 SER A O 1
ATOM 825 N N . ALA A 1 104 ? -6.277 7.976 5.136 1.00 87.38 104 ALA A N 1
ATOM 826 C CA . ALA A 1 104 ? -6.277 6.776 4.326 1.00 87.38 104 ALA A CA 1
ATOM 827 C C . ALA A 1 104 ? -5.679 7.101 2.959 1.00 87.38 104 ALA A C 1
ATOM 829 O O . ALA A 1 104 ? -6.062 8.081 2.317 1.00 87.38 104 ALA A O 1
ATOM 830 N N . LYS A 1 105 ? -4.726 6.279 2.527 1.00 86.44 105 LYS A N 1
ATOM 831 C CA . LYS A 1 105 ? -4.185 6.346 1.175 1.00 86.44 105 LYS A CA 1
ATOM 832 C C . LYS A 1 105 ? -5.136 5.635 0.223 1.00 86.44 105 LYS A C 1
ATOM 834 O O . LYS A 1 105 ? -5.733 4.616 0.572 1.00 86.44 105 LYS A O 1
ATOM 839 N N . GLU A 1 106 ? -5.260 6.145 -0.990 1.00 78.06 106 GLU A N 1
ATOM 840 C CA . GLU A 1 106 ? -5.854 5.357 -2.062 1.00 78.06 106 GLU A CA 1
ATOM 841 C C . GLU A 1 106 ? -4.895 4.205 -2.364 1.00 78.06 106 GLU A C 1
ATOM 843 O O . GLU A 1 106 ? -3.696 4.413 -2.565 1.00 78.06 106 GLU A O 1
ATOM 848 N N . PHE A 1 107 ? -5.404 2.976 -2.283 1.00 62.88 107 PHE A N 1
ATOM 849 C CA . PHE A 1 107 ? -4.624 1.815 -2.679 1.00 62.88 107 PHE A CA 1
ATOM 850 C C . PHE A 1 107 ? -4.367 1.944 -4.186 1.00 62.88 107 PHE A C 1
ATOM 852 O O . PHE A 1 107 ? -5.330 2.183 -4.920 1.00 62.88 107 PHE A O 1
ATOM 859 N N . PRO A 1 108 ? -3.117 1.838 -4.674 1.00 56.28 108 PRO A N 1
ATOM 860 C CA . PRO A 1 108 ? -2.869 1.843 -6.106 1.00 56.28 108 PRO A CA 1
ATOM 861 C C . PRO A 1 108 ? -3.556 0.608 -6.691 1.00 56.28 108 PRO A C 1
ATOM 863 O O . PRO A 1 108 ? -3.076 -0.514 -6.537 1.00 56.28 108 PRO A O 1
ATOM 866 N N . ALA A 1 109 ? -4.703 0.815 -7.337 1.00 53.69 109 ALA A N 1
ATOM 867 C CA . ALA A 1 109 ? -5.493 -0.230 -7.986 1.00 53.69 109 ALA A CA 1
ATOM 868 C C . ALA A 1 109 ? -4.723 -0.963 -9.105 1.00 53.69 109 ALA A C 1
ATOM 870 O O . ALA A 1 109 ? -5.204 -1.951 -9.641 1.00 53.69 109 ALA A O 1
ATOM 871 N N . GLU A 1 110 ? -3.518 -0.504 -9.443 1.00 50.97 110 GLU A N 1
ATOM 872 C CA . GLU A 1 110 ? -2.750 -0.963 -10.597 1.00 50.97 110 GLU A CA 1
ATOM 873 C C . GLU A 1 110 ? -1.810 -2.141 -10.325 1.00 50.97 110 GLU A C 1
ATOM 875 O O . GLU A 1 110 ? -1.200 -2.629 -11.272 1.00 50.97 110 GLU A O 1
ATOM 880 N N . LEU A 1 111 ? -1.642 -2.613 -9.082 1.00 51.19 111 LEU A N 1
ATOM 881 C CA . LEU A 1 111 ? -0.531 -3.538 -8.820 1.00 51.19 111 LEU A CA 1
ATOM 882 C C . LEU A 1 111 ? -0.827 -5.032 -8.892 1.00 51.19 111 LEU A C 1
ATOM 884 O O . LEU A 1 111 ? 0.113 -5.743 -9.218 1.00 51.19 111 LEU A O 1
ATOM 888 N N . TYR A 1 112 ? -2.047 -5.536 -8.687 1.00 52.41 112 TYR A N 1
ATOM 889 C CA . TYR A 1 112 ? -2.306 -6.974 -8.873 1.00 52.41 112 TYR A CA 1
ATOM 890 C C . TYR A 1 112 ? -3.780 -7.264 -9.174 1.00 52.41 112 TYR A C 1
ATOM 892 O O . TYR A 1 112 ? -4.512 -7.748 -8.312 1.00 52.41 112 TYR A O 1
ATOM 900 N N . GLU A 1 113 ? -4.205 -7.067 -10.423 1.00 60.09 113 GLU A N 1
ATOM 901 C CA . GLU A 1 113 ? -5.103 -8.084 -10.969 1.00 60.09 113 GLU A CA 1
ATOM 902 C C . GLU A 1 113 ? -4.265 -9.362 -11.134 1.00 60.09 113 GLU A C 1
ATOM 904 O O . GLU A 1 113 ? -3.143 -9.288 -11.649 1.00 60.09 113 GLU A O 1
ATOM 909 N N . PRO A 1 114 ? -4.722 -10.525 -10.640 1.00 55.44 114 PRO A N 1
ATOM 910 C CA . PRO A 1 114 ? -4.035 -11.780 -10.891 1.00 55.44 114 PRO A CA 1
ATOM 911 C C . PRO A 1 114 ? -4.061 -12.045 -12.399 1.00 55.44 114 PRO A C 1
ATOM 913 O O . PRO A 1 114 ? -5.036 -12.567 -12.931 1.00 55.44 114 PRO A O 1
ATOM 916 N N . VAL A 1 115 ? -2.983 -11.656 -13.080 1.00 61.62 115 VAL A N 1
ATOM 917 C CA . VAL A 1 115 ? -2.777 -11.924 -14.503 1.00 61.62 115 VAL A CA 1
ATOM 918 C C . VAL A 1 115 ? -2.811 -13.433 -14.681 1.00 61.62 115 VAL A C 1
ATOM 920 O O . VAL A 1 115 ? -2.057 -14.164 -14.025 1.00 61.62 115 VAL A O 1
ATOM 923 N N . MET A 1 116 ? -3.703 -13.913 -15.544 1.00 76.75 116 MET A N 1
ATOM 924 C CA . MET A 1 116 ? -3.832 -15.346 -15.776 1.00 76.75 116 MET A CA 1
ATOM 925 C C . MET A 1 116 ? -2.487 -15.888 -16.288 1.00 76.75 116 MET A C 1
ATOM 927 O O . MET A 1 116 ? -1.805 -15.201 -17.057 1.00 76.75 116 MET A O 1
ATOM 931 N N . PRO A 1 117 ? -2.076 -17.119 -15.923 1.00 74.06 117 PRO A N 1
ATOM 932 C CA . PRO A 1 117 ? -0.796 -17.682 -16.366 1.00 74.06 117 PRO A CA 1
ATOM 933 C C . PRO A 1 117 ? -0.580 -17.600 -17.885 1.00 74.06 117 PRO A C 1
ATOM 935 O O . PRO A 1 117 ? 0.546 -17.435 -18.350 1.00 74.06 117 PRO A O 1
ATOM 938 N N . GLU A 1 118 ? -1.666 -17.659 -18.657 1.00 76.31 118 GLU A N 1
ATOM 939 C CA . GLU A 1 118 ? -1.653 -17.538 -20.113 1.00 76.31 118 GLU A CA 1
ATOM 940 C C . GLU A 1 118 ? -1.353 -16.109 -20.601 1.00 76.31 118 GLU A C 1
ATOM 942 O O . GLU A 1 118 ? -0.555 -15.924 -21.517 1.00 76.31 118 GLU A O 1
ATOM 947 N N . GLU A 1 119 ? -1.913 -15.084 -19.961 1.00 74.88 119 GLU A N 1
ATOM 948 C CA . GLU A 1 119 ? -1.638 -13.674 -20.275 1.00 74.88 119 GLU A CA 1
ATOM 949 C C . GLU A 1 119 ? -0.198 -13.302 -19.910 1.00 74.88 119 GLU A C 1
ATOM 951 O O . GLU A 1 119 ? 0.493 -12.607 -20.660 1.00 74.88 119 GLU A O 1
ATOM 956 N N . MET A 1 120 ? 0.296 -13.845 -18.796 1.00 76.50 120 MET A N 1
ATOM 957 C CA . MET A 1 120 ? 1.694 -13.719 -18.398 1.00 76.50 120 MET A CA 1
ATOM 958 C C . MET A 1 120 ? 2.612 -14.396 -19.421 1.00 76.50 120 MET A C 1
ATOM 960 O O . MET A 1 120 ? 3.623 -13.819 -19.816 1.00 76.50 120 MET A O 1
ATOM 964 N N . ARG A 1 121 ? 2.237 -15.581 -19.919 1.00 78.62 121 ARG A N 1
ATOM 965 C CA . ARG A 1 121 ? 2.971 -16.290 -20.976 1.00 78.62 121 ARG A CA 1
ATOM 966 C C . ARG A 1 121 ? 3.018 -15.488 -22.276 1.00 78.62 121 ARG A C 1
ATOM 968 O O . ARG A 1 121 ? 4.096 -15.348 -22.849 1.00 78.62 121 ARG A O 1
ATOM 975 N N . LEU A 1 122 ? 1.893 -14.923 -22.714 1.00 83.50 122 LEU A N 1
ATOM 976 C CA . LEU A 1 122 ? 1.824 -14.070 -23.906 1.00 83.50 122 LEU A CA 1
ATOM 977 C C . LEU A 1 122 ? 2.678 -12.807 -23.752 1.00 83.50 122 LEU A C 1
ATOM 979 O O . LEU A 1 122 ? 3.404 -12.433 -24.674 1.00 83.50 122 LEU A O 1
ATOM 983 N N . THR A 1 123 ? 2.657 -12.198 -22.567 1.00 82.12 123 THR A N 1
ATOM 984 C CA . THR A 1 123 ? 3.481 -11.027 -22.243 1.00 82.12 123 THR A CA 1
ATOM 985 C C . THR A 1 123 ? 4.970 -11.377 -22.227 1.00 82.12 123 THR A C 1
ATOM 987 O O . THR A 1 123 ? 5.788 -10.657 -22.788 1.00 82.12 123 THR A O 1
ATOM 990 N N . LEU A 1 124 ? 5.355 -12.520 -21.660 1.00 84.38 124 LEU A N 1
ATOM 991 C CA . LEU A 1 124 ? 6.746 -12.979 -21.685 1.00 84.38 124 LEU A CA 1
ATOM 992 C C . LEU A 1 124 ? 7.215 -13.297 -23.111 1.00 84.38 124 LEU A C 1
ATOM 994 O O . LEU A 1 124 ? 8.354 -12.993 -23.467 1.00 84.38 124 LEU A O 1
ATOM 998 N N . MET A 1 125 ? 6.343 -13.866 -23.948 1.00 86.06 125 MET A N 1
ATOM 999 C CA . MET A 1 125 ? 6.645 -14.103 -25.360 1.00 86.06 125 MET A CA 1
ATOM 1000 C C . MET A 1 125 ? 6.840 -12.794 -26.131 1.00 86.06 125 MET A C 1
ATOM 1002 O O . MET A 1 125 ? 7.796 -12.696 -26.903 1.00 86.06 125 MET A O 1
ATOM 1006 N N . SER A 1 126 ? 5.992 -11.785 -25.906 1.00 87.06 126 SER A N 1
ATOM 1007 C CA . SER A 1 126 ? 6.124 -10.478 -26.562 1.00 87.06 126 SER A CA 1
ATOM 1008 C C . SER A 1 126 ? 7.388 -9.743 -26.111 1.00 87.06 126 SER A C 1
ATOM 1010 O O . SER A 1 126 ? 8.133 -9.221 -26.940 1.00 87.06 126 SER A O 1
ATOM 1012 N N . VAL A 1 127 ? 7.707 -9.793 -24.816 1.00 89.38 127 VAL A N 1
ATOM 1013 C CA . VAL A 1 127 ? 8.954 -9.248 -24.265 1.00 89.38 127 VAL A CA 1
ATOM 1014 C C . VAL A 1 127 ? 10.169 -9.938 -24.888 1.00 89.38 127 VAL A C 1
ATOM 1016 O O . VAL A 1 127 ? 11.095 -9.260 -25.332 1.00 89.38 127 VAL A O 1
ATOM 1019 N N . ASN A 1 128 ? 10.163 -11.267 -25.008 1.00 90.19 128 ASN A N 1
ATOM 1020 C CA . ASN A 1 128 ? 11.271 -12.010 -25.612 1.00 90.19 128 ASN A CA 1
ATOM 1021 C C . ASN A 1 128 ? 11.456 -11.685 -27.110 1.00 90.19 128 ASN A C 1
ATOM 1023 O O . ASN A 1 128 ? 12.582 -11.532 -27.585 1.00 90.19 128 ASN A O 1
ATOM 1027 N N . GLN A 1 129 ? 10.360 -11.511 -27.857 1.00 89.50 129 GLN A N 1
ATOM 1028 C CA . GLN A 1 129 ? 10.417 -11.045 -29.248 1.00 89.50 129 GLN A CA 1
ATOM 1029 C C . GLN A 1 129 ? 10.997 -9.631 -29.356 1.00 89.50 129 GLN A C 1
ATOM 1031 O O . GLN A 1 129 ? 11.842 -9.382 -30.218 1.00 89.50 129 GLN A O 1
ATOM 1036 N N . ASN A 1 130 ? 10.609 -8.727 -28.454 1.00 91.81 130 ASN A N 1
ATOM 1037 C CA . ASN A 1 130 ? 11.170 -7.380 -28.403 1.00 91.81 130 ASN A CA 1
ATOM 1038 C C . ASN A 1 130 ? 12.681 -7.420 -28.135 1.00 91.81 130 ASN A C 1
ATOM 1040 O O . ASN A 1 130 ? 13.438 -6.783 -28.866 1.00 91.81 130 ASN A O 1
ATOM 1044 N N . TYR A 1 131 ? 13.146 -8.233 -27.179 1.00 89.62 131 TYR A N 1
ATOM 1045 C CA . TYR A 1 131 ? 14.580 -8.433 -26.931 1.00 89.62 131 TYR A CA 1
ATOM 1046 C C . TYR A 1 131 ? 15.331 -8.953 -28.164 1.00 89.62 131 TYR A C 1
ATOM 1048 O O . TYR A 1 131 ? 16.423 -8.467 -28.477 1.00 89.62 131 TYR A O 1
ATOM 1056 N N . ALA A 1 132 ? 14.754 -9.909 -28.895 1.00 89.06 132 ALA A N 1
ATOM 1057 C CA . ALA A 1 132 ? 15.350 -10.421 -30.126 1.00 89.06 132 ALA A CA 1
ATOM 1058 C C . ALA A 1 132 ? 15.454 -9.339 -31.219 1.00 89.06 132 ALA A C 1
ATOM 1060 O O . ALA A 1 132 ? 16.474 -9.260 -31.909 1.00 89.06 132 ALA A O 1
ATOM 1061 N N . ASN A 1 133 ? 14.439 -8.482 -31.357 1.00 93.00 133 ASN A N 1
ATOM 1062 C CA . ASN A 1 133 ? 14.446 -7.375 -32.316 1.00 93.00 133 ASN A CA 1
ATOM 1063 C C . ASN A 1 133 ? 15.478 -6.303 -31.939 1.00 93.00 133 ASN A C 1
ATOM 1065 O O . ASN A 1 133 ? 16.306 -5.943 -32.775 1.00 93.00 133 ASN A O 1
ATOM 1069 N N . LEU A 1 134 ? 15.522 -5.893 -30.668 1.00 92.19 134 LEU A N 1
ATOM 1070 C CA . LEU A 1 134 ? 16.534 -4.970 -30.139 1.00 92.19 134 LEU A CA 1
ATOM 1071 C C . LEU A 1 134 ? 17.960 -5.496 -30.347 1.00 92.19 134 LEU A C 1
ATOM 1073 O O . LEU A 1 134 ? 18.858 -4.744 -30.717 1.00 92.19 134 LEU A O 1
ATOM 1077 N N . THR A 1 135 ? 18.177 -6.801 -30.172 1.00 89.25 135 THR A N 1
ATOM 1078 C CA . THR A 1 135 ? 19.489 -7.424 -30.407 1.00 89.25 135 THR A CA 1
ATOM 1079 C C . THR A 1 135 ? 19.903 -7.333 -31.879 1.00 89.25 135 THR A C 1
ATOM 1081 O O . THR A 1 135 ? 21.066 -7.065 -32.185 1.00 89.25 135 THR A O 1
ATOM 1084 N N . LYS A 1 136 ? 18.960 -7.518 -32.813 1.00 90.88 136 LYS A N 1
ATOM 1085 C CA . LYS A 1 136 ? 19.221 -7.344 -34.251 1.00 90.88 136 LYS A CA 1
ATOM 1086 C C . LYS A 1 136 ? 19.532 -5.892 -34.597 1.00 90.88 136 LYS A C 1
ATOM 1088 O O . LYS A 1 136 ? 20.493 -5.647 -35.321 1.00 90.88 136 LYS A O 1
ATOM 1093 N N . GLU A 1 137 ? 18.767 -4.942 -34.065 1.00 90.06 137 GLU A N 1
ATOM 1094 C CA . GLU A 1 137 ? 19.020 -3.514 -34.278 1.00 90.06 137 GLU A CA 1
ATOM 1095 C C . GLU A 1 137 ? 20.391 -3.099 -33.744 1.00 90.06 137 GLU A C 1
ATOM 1097 O O . GLU A 1 137 ? 21.141 -2.432 -34.453 1.00 90.06 137 GLU A O 1
ATOM 1102 N N . LEU A 1 138 ? 20.769 -3.570 -32.552 1.00 90.62 138 LEU A N 1
ATOM 1103 C CA . LEU A 1 138 ? 22.083 -3.311 -31.966 1.00 90.62 138 LEU A CA 1
ATOM 1104 C C . LEU A 1 138 ? 23.217 -3.854 -32.849 1.00 90.62 138 LEU A C 1
ATOM 1106 O O . LEU A 1 138 ? 24.218 -3.173 -33.072 1.00 90.62 138 LEU A O 1
ATOM 1110 N N . ASN A 1 139 ? 23.060 -5.070 -33.378 1.00 88.75 139 ASN A N 1
ATOM 1111 C CA . ASN A 1 139 ? 24.041 -5.668 -34.283 1.00 88.75 139 ASN A CA 1
ATOM 1112 C C . ASN A 1 139 ? 24.151 -4.889 -35.600 1.00 88.75 139 ASN A C 1
ATOM 1114 O O . ASN A 1 139 ? 25.263 -4.654 -36.076 1.00 88.75 139 ASN A O 1
ATOM 1118 N N . ASN A 1 140 ? 23.025 -4.434 -36.153 1.00 90.25 140 ASN A N 1
ATOM 1119 C CA . ASN A 1 140 ? 23.006 -3.594 -37.350 1.00 90.25 140 ASN A CA 1
ATOM 1120 C C . ASN A 1 140 ? 23.683 -2.240 -37.097 1.00 90.25 140 ASN A C 1
ATOM 1122 O O . ASN A 1 140 ? 24.524 -1.818 -37.886 1.00 90.25 140 ASN A O 1
ATOM 1126 N N . LEU A 1 141 ? 23.391 -1.592 -35.967 1.00 87.44 141 LEU A N 1
ATOM 1127 C CA . LEU A 1 141 ? 24.049 -0.356 -35.535 1.00 87.44 141 LEU A CA 1
ATOM 1128 C C . LEU A 1 141 ? 25.558 -0.544 -35.390 1.00 87.44 141 LEU A C 1
ATOM 1130 O O . LEU A 1 141 ? 26.329 0.270 -35.892 1.00 87.44 141 LEU A O 1
ATOM 1134 N N . LYS A 1 142 ? 26.000 -1.641 -34.770 1.00 85.25 142 LYS A N 1
ATOM 1135 C CA . LYS A 1 142 ? 27.425 -1.961 -34.635 1.00 85.25 142 LYS A CA 1
ATOM 1136 C C . LYS A 1 142 ? 28.099 -2.152 -35.996 1.00 85.25 142 LYS A C 1
ATOM 1138 O O . LYS A 1 142 ? 29.210 -1.665 -36.194 1.00 85.25 142 LYS A O 1
ATOM 1143 N N . ALA A 1 143 ? 27.433 -2.820 -36.938 1.00 81.81 143 ALA A N 1
ATOM 1144 C CA . ALA A 1 143 ? 27.935 -2.981 -38.301 1.00 81.81 143 ALA A CA 1
ATOM 1145 C C . ALA A 1 143 ? 28.043 -1.634 -39.036 1.00 81.81 143 ALA A C 1
ATOM 1147 O O . ALA A 1 143 ? 29.068 -1.358 -39.657 1.00 81.81 143 ALA A O 1
ATOM 1148 N N . VAL A 1 144 ? 27.037 -0.764 -38.904 1.00 84.31 144 VAL A N 1
ATOM 1149 C CA . VAL A 1 144 ? 27.055 0.590 -39.479 1.00 84.31 144 VAL A CA 1
ATOM 1150 C C . VAL A 1 144 ? 28.181 1.428 -38.871 1.00 84.31 144 VAL A C 1
ATOM 1152 O O . VAL A 1 144 ? 28.955 2.028 -39.611 1.00 84.31 144 VAL A O 1
ATOM 1155 N N . VAL A 1 145 ? 28.345 1.421 -37.547 1.00 81.06 145 VAL A N 1
ATOM 1156 C CA . VAL A 1 145 ? 29.430 2.145 -36.864 1.00 81.06 145 VAL A CA 1
ATOM 1157 C C . VAL A 1 145 ? 30.803 1.654 -37.324 1.00 81.06 145 VAL A C 1
ATOM 1159 O O . VAL A 1 145 ? 31.666 2.475 -37.626 1.00 81.06 145 VAL A O 1
ATOM 1162 N N . ASN A 1 146 ? 31.001 0.340 -37.445 1.00 76.62 146 ASN A N 1
ATOM 1163 C CA . ASN A 1 146 ? 32.246 -0.207 -37.987 1.00 76.62 146 ASN A CA 1
ATOM 1164 C C . ASN A 1 146 ? 32.472 0.239 -39.439 1.00 76.62 146 ASN A C 1
ATOM 1166 O O . ASN A 1 146 ? 33.559 0.695 -39.768 1.00 76.62 146 ASN A O 1
ATOM 1170 N N . SER A 1 147 ? 31.433 0.228 -40.280 1.00 75.94 147 SER A N 1
ATOM 1171 C CA . SER A 1 147 ? 31.545 0.701 -41.667 1.00 75.94 147 SER A CA 1
ATOM 1172 C C . SER A 1 147 ? 31.862 2.198 -41.787 1.00 75.94 147 SER A C 1
ATOM 1174 O O . SER A 1 147 ? 32.446 2.622 -42.779 1.00 75.94 147 SER A O 1
ATOM 1176 N N . ILE A 1 148 ? 31.483 3.007 -40.791 1.00 70.56 148 ILE A N 1
ATOM 1177 C CA . ILE A 1 148 ? 31.834 4.431 -40.712 1.00 70.56 148 ILE A CA 1
ATOM 1178 C C . ILE A 1 148 ? 33.271 4.600 -40.210 1.00 70.56 148 ILE A C 1
ATOM 1180 O O . ILE A 1 148 ? 33.981 5.465 -40.710 1.00 70.56 148 ILE A O 1
ATOM 1184 N N . LYS A 1 149 ? 33.713 3.767 -39.259 1.00 67.19 149 LYS A N 1
ATOM 1185 C CA . LYS A 1 149 ? 35.097 3.752 -38.762 1.00 67.19 149 LYS A CA 1
ATOM 1186 C C . LYS A 1 149 ? 36.105 3.404 -39.862 1.00 67.19 149 LYS A C 1
ATOM 1188 O O . LYS A 1 149 ? 37.208 3.937 -39.847 1.00 67.19 149 LYS A O 1
ATOM 1193 N N . ASP A 1 150 ? 35.716 2.547 -40.801 1.00 63.50 150 ASP A N 1
ATOM 1194 C CA . ASP A 1 150 ? 36.569 2.119 -41.915 1.00 63.50 150 ASP A CA 1
ATOM 1195 C C . ASP A 1 150 ? 36.568 3.107 -43.100 1.00 63.50 150 ASP A C 1
ATOM 1197 O O . ASP A 1 150 ? 37.278 2.889 -44.084 1.00 63.50 150 ASP A O 1
ATOM 1201 N N . ARG A 1 151 ? 35.797 4.208 -43.040 1.00 60.66 151 ARG A N 1
ATOM 1202 C CA . ARG A 1 151 ? 35.912 5.291 -44.027 1.00 60.66 151 ARG A CA 1
ATOM 1203 C C . ARG A 1 151 ? 37.113 6.173 -43.682 1.00 60.66 151 ARG A C 1
ATOM 1205 O O . ARG A 1 151 ? 37.227 6.585 -42.526 1.00 60.66 151 ARG A O 1
ATOM 1212 N N . PRO A 1 152 ? 37.971 6.513 -44.661 1.00 57.50 152 PRO A N 1
ATOM 1213 C CA . PRO A 1 152 ? 39.050 7.458 -44.423 1.00 57.50 152 PRO A CA 1
ATOM 1214 C C . PRO A 1 152 ? 38.452 8.789 -43.964 1.00 57.50 152 PRO A C 1
ATOM 1216 O O . PRO A 1 152 ? 37.446 9.270 -44.491 1.00 57.50 152 PRO A O 1
ATOM 1219 N N . THR A 1 153 ? 39.046 9.378 -42.934 1.00 62.69 153 THR A N 1
ATOM 1220 C CA . THR A 1 153 ? 38.625 10.706 -42.480 1.00 62.69 153 THR A CA 1
ATOM 1221 C C . THR A 1 153 ? 38.979 11.755 -43.538 1.00 62.69 153 THR A C 1
ATOM 1223 O O . THR A 1 153 ? 39.947 11.598 -44.277 1.00 62.69 153 THR A O 1
ATOM 1226 N N . PHE A 1 154 ? 38.241 12.869 -43.600 1.00 57.94 154 PHE A N 1
ATOM 1227 C CA . PHE A 1 154 ? 38.478 13.936 -44.591 1.00 57.94 154 PHE A CA 1
ATOM 1228 C C . PHE A 1 154 ? 39.945 14.425 -44.598 1.00 57.94 154 PHE A C 1
ATOM 1230 O O . PHE A 1 154 ? 40.500 14.768 -45.636 1.00 57.94 154 PHE A O 1
ATOM 1237 N N . GLY A 1 155 ? 40.619 14.396 -43.441 1.00 59.09 155 GLY A N 1
ATOM 1238 C CA . GLY A 1 155 ? 42.047 14.706 -43.331 1.00 59.09 155 GLY A CA 1
ATOM 1239 C C . GLY A 1 155 ? 42.983 13.652 -43.943 1.00 59.09 155 GLY A C 1
ATOM 1240 O O . GLY A 1 155 ? 44.057 14.009 -44.423 1.00 59.09 155 GLY A O 1
ATOM 1241 N N . GLU A 1 156 ? 42.601 12.375 -43.953 1.00 62.19 156 GLU A N 1
ATOM 1242 C CA . GLU A 1 156 ? 43.344 11.291 -44.613 1.00 62.19 156 GLU A CA 1
ATOM 1243 C C . GLU A 1 156 ? 43.134 11.309 -46.129 1.00 62.19 156 GLU A C 1
ATOM 1245 O O . GLU A 1 156 ? 44.100 11.138 -46.872 1.00 62.19 156 GLU A O 1
ATOM 1250 N N . GLU A 1 157 ? 41.920 11.617 -46.595 1.00 61.28 157 GLU A N 1
ATOM 1251 C CA . GLU A 1 157 ? 41.636 11.812 -48.023 1.00 61.28 157 GLU A CA 1
ATOM 1252 C C . GLU A 1 157 ? 42.403 13.011 -48.595 1.00 61.28 157 GLU A C 1
ATOM 1254 O O . GLU A 1 157 ? 43.018 12.902 -49.654 1.00 61.28 157 GLU A O 1
ATOM 1259 N N . VAL A 1 158 ? 42.452 14.138 -47.873 1.00 62.50 158 VAL A N 1
ATOM 1260 C CA . VAL A 1 158 ? 43.200 15.335 -48.296 1.00 62.50 158 VAL A CA 1
ATOM 1261 C C . VAL A 1 158 ? 44.711 15.092 -48.278 1.00 62.50 158 VAL A C 1
ATOM 1263 O O . VAL A 1 158 ? 45.404 15.511 -49.205 1.00 62.50 158 VAL A O 1
ATOM 1266 N N . LYS A 1 159 ? 45.239 14.373 -47.275 1.00 58.91 159 LYS A N 1
ATOM 1267 C CA . LYS A 1 159 ? 46.652 13.954 -47.257 1.00 58.91 159 LYS A CA 1
ATOM 1268 C C . LYS A 1 159 ? 46.976 13.021 -48.420 1.00 58.91 159 LYS A C 1
ATOM 1270 O O . LYS A 1 159 ? 48.008 13.207 -49.056 1.00 58.91 159 LYS A O 1
ATOM 1275 N N . GLY A 1 160 ? 46.097 12.065 -48.722 1.00 61.84 160 GLY A N 1
ATOM 1276 C CA . GLY A 1 160 ? 46.218 11.202 -49.894 1.00 61.84 160 GLY A CA 1
ATOM 1277 C C . GLY A 1 160 ? 46.211 12.009 -51.192 1.00 61.84 160 GLY A C 1
ATOM 1278 O O . GLY A 1 160 ? 47.118 11.875 -52.006 1.00 61.84 160 GLY A O 1
ATOM 1279 N N . PHE A 1 161 ? 45.257 12.922 -51.361 1.00 65.88 161 PHE A N 1
ATOM 1280 C CA . PHE A 1 161 ? 45.168 13.787 -52.536 1.00 65.88 161 PHE A CA 1
ATOM 1281 C C . PHE A 1 161 ? 46.428 14.647 -52.723 1.00 65.88 161 PHE A C 1
ATOM 1283 O O . PHE A 1 161 ? 47.001 14.664 -53.808 1.00 65.88 161 PHE A O 1
ATOM 1290 N N . LEU A 1 162 ? 46.917 15.294 -51.661 1.00 62.16 162 LEU A N 1
ATOM 1291 C CA . LEU A 1 162 ? 48.152 16.089 -51.686 1.00 62.16 162 LEU A CA 1
ATOM 1292 C C . LEU A 1 162 ? 49.393 15.250 -52.024 1.00 62.16 162 LEU A C 1
ATOM 1294 O O . LEU A 1 162 ? 50.280 15.730 -52.728 1.00 62.16 162 LEU A O 1
ATOM 1298 N N . LEU A 1 163 ? 49.469 14.003 -51.552 1.00 63.72 163 LEU A N 1
ATOM 1299 C CA . LEU A 1 163 ? 50.603 13.120 -51.832 1.00 63.72 163 LEU A CA 1
ATOM 1300 C C . LEU A 1 163 ? 50.581 12.580 -53.273 1.00 63.72 163 LEU A C 1
ATOM 1302 O O . LEU A 1 163 ? 51.637 12.434 -53.883 1.00 63.72 163 LEU A O 1
ATOM 1306 N N . TYR A 1 164 ? 49.392 12.298 -53.818 1.00 64.19 164 TYR A N 1
ATOM 1307 C CA . TYR A 1 164 ? 49.213 11.607 -55.102 1.00 64.19 164 TYR A CA 1
ATOM 1308 C C . TYR A 1 164 ? 48.872 12.519 -56.294 1.00 64.19 164 TYR A C 1
ATOM 1310 O O . TYR A 1 164 ? 48.788 12.010 -57.411 1.00 64.19 164 TYR A O 1
ATOM 1318 N N . PHE A 1 165 ? 48.710 13.838 -56.113 1.00 69.19 165 PHE A N 1
ATOM 1319 C CA . PHE A 1 165 ? 48.550 14.807 -57.212 1.00 69.19 165 PHE A CA 1
ATOM 1320 C C . PHE A 1 165 ? 49.829 15.648 -57.436 1.00 69.19 165 PHE A C 1
ATOM 1322 O O . PHE A 1 165 ? 49.998 16.704 -56.817 1.00 69.19 165 PHE A O 1
ATOM 1329 N N . PRO A 1 166 ? 50.714 15.253 -58.378 1.00 62.53 166 PRO A N 1
ATOM 1330 C CA . PRO A 1 166 ? 51.956 15.968 -58.693 1.00 62.53 166 PRO A CA 1
ATOM 1331 C C . PRO A 1 166 ? 51.814 17.472 -59.010 1.00 62.53 166 PRO A C 1
ATOM 1333 O O . PRO A 1 166 ? 52.687 18.237 -58.602 1.00 62.53 166 PRO A O 1
ATOM 1336 N N . PRO A 1 167 ? 50.742 17.959 -59.676 1.00 74.00 167 PRO A N 1
ATOM 1337 C CA . PRO A 1 167 ? 50.598 19.389 -59.973 1.00 74.00 167 PRO A CA 1
ATOM 1338 C C . PRO A 1 167 ? 50.472 20.278 -58.728 1.00 74.00 167 PRO A C 1
ATOM 1340 O O . PRO A 1 167 ? 50.849 21.449 -58.765 1.00 74.00 167 PRO A O 1
ATOM 1343 N N . VAL A 1 168 ? 49.972 19.737 -57.612 1.00 71.00 168 VAL A N 1
ATOM 1344 C CA . VAL A 1 168 ? 49.774 20.507 -56.373 1.00 71.00 168 VAL A CA 1
ATOM 1345 C C . VAL A 1 168 ? 51.116 20.853 -55.723 1.00 71.00 168 VAL A C 1
ATOM 1347 O O . VAL A 1 168 ? 51.280 21.955 -55.203 1.00 71.00 168 VAL A O 1
ATOM 1350 N N . TRP A 1 169 ? 52.114 19.974 -55.844 1.00 69.06 169 TRP A N 1
ATOM 1351 C CA . TRP A 1 169 ? 53.486 20.245 -55.406 1.00 69.06 169 TRP A CA 1
ATOM 1352 C C . TRP A 1 169 ? 54.115 21.401 -56.179 1.00 69.06 169 TRP A C 1
ATOM 1354 O O . TRP A 1 169 ? 54.754 22.268 -55.588 1.00 69.06 169 TRP A O 1
ATOM 1364 N N . VAL A 1 170 ? 53.882 21.446 -57.493 1.00 73.69 170 VAL A N 1
ATOM 1365 C CA . VAL A 1 170 ? 54.373 22.525 -58.359 1.00 73.69 170 VAL A CA 1
ATOM 1366 C C . VAL A 1 170 ? 53.779 23.864 -57.925 1.00 73.69 170 VAL A C 1
ATOM 1368 O O . VAL A 1 170 ? 54.516 24.833 -57.755 1.00 73.69 170 VAL A O 1
ATOM 1371 N N . ALA A 1 171 ? 52.471 23.910 -57.658 1.00 74.44 171 ALA A N 1
ATOM 1372 C CA . ALA A 1 171 ? 51.822 25.111 -57.141 1.00 74.44 171 ALA A CA 1
ATOM 1373 C C . ALA A 1 171 ? 52.397 25.535 -55.777 1.00 74.44 171 ALA A C 1
ATOM 1375 O O . ALA A 1 171 ? 52.701 26.710 -55.586 1.00 74.44 171 ALA A O 1
ATOM 1376 N N . TYR A 1 172 ? 52.610 24.594 -54.851 1.00 71.06 172 TYR A N 1
ATOM 1377 C CA . TYR A 1 172 ? 53.146 24.892 -53.517 1.00 71.06 172 TYR A CA 1
ATOM 1378 C C . TYR A 1 172 ? 54.565 25.478 -53.571 1.00 71.06 172 TYR A C 1
ATOM 1380 O O . TYR A 1 172 ? 54.871 26.439 -52.867 1.00 71.06 172 TYR A O 1
ATOM 1388 N N . ILE A 1 173 ? 55.419 24.946 -54.451 1.00 77.06 173 ILE A N 1
ATOM 1389 C CA . ILE A 1 173 ? 56.775 25.460 -54.686 1.00 77.06 173 ILE A CA 1
ATOM 1390 C C . ILE A 1 173 ? 56.717 26.874 -55.275 1.00 77.06 173 ILE A C 1
ATOM 1392 O O . ILE A 1 173 ? 57.421 27.760 -54.797 1.00 77.06 173 ILE A O 1
ATOM 1396 N N . ILE A 1 174 ? 55.851 27.113 -56.265 1.00 80.50 174 ILE A N 1
ATOM 1397 C CA . ILE A 1 174 ? 55.678 28.436 -56.883 1.00 80.50 174 ILE A CA 1
ATOM 1398 C C . ILE A 1 1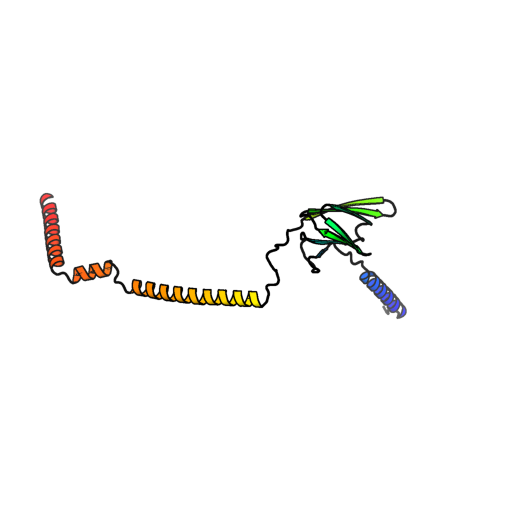74 ? 55.205 29.465 -55.848 1.00 80.50 174 ILE A C 1
ATOM 1400 O O . ILE A 1 174 ? 55.784 30.546 -55.758 1.00 80.50 174 ILE A O 1
ATOM 1404 N N . PHE A 1 175 ? 54.206 29.126 -55.028 1.00 77.62 175 PHE A N 1
ATOM 1405 C CA . PHE A 1 175 ? 53.726 30.002 -53.956 1.00 77.62 175 PHE A CA 1
ATOM 1406 C C . PHE A 1 175 ? 54.781 30.240 -52.872 1.00 77.62 175 PHE A C 1
ATOM 1408 O O . PHE A 1 175 ? 54.891 31.359 -52.379 1.00 77.62 175 PHE A O 1
ATOM 1415 N N . GLY A 1 176 ? 55.587 29.234 -52.528 1.00 77.88 176 GLY A N 1
ATOM 1416 C CA . GLY A 1 176 ? 56.704 29.389 -51.596 1.00 77.88 176 GLY A CA 1
ATOM 1417 C C . GLY A 1 176 ? 57.784 30.337 -52.123 1.00 77.88 176 GLY A C 1
ATOM 1418 O O . GLY A 1 176 ? 58.234 31.219 -51.395 1.00 77.88 176 GLY A O 1
ATOM 1419 N N . ILE A 1 177 ? 58.154 30.207 -53.401 1.00 82.94 177 ILE A N 1
ATOM 1420 C CA . ILE A 1 177 ? 59.129 31.088 -54.061 1.00 82.94 177 ILE A CA 1
ATOM 1421 C C . ILE A 1 177 ? 58.582 32.514 -54.164 1.00 82.94 177 ILE A C 1
ATOM 1423 O O . ILE A 1 177 ? 59.285 33.461 -53.823 1.00 82.94 177 ILE A O 1
ATOM 1427 N N . LEU A 1 178 ? 57.323 32.679 -54.580 1.00 81.81 178 LEU A N 1
ATOM 1428 C CA . LEU A 1 178 ? 56.665 33.986 -54.630 1.00 81.81 178 LEU A CA 1
ATOM 1429 C C . LEU A 1 178 ? 56.582 34.622 -53.242 1.00 81.81 178 LEU A C 1
ATOM 1431 O O . LEU A 1 178 ? 56.951 35.779 -53.092 1.00 81.81 178 LEU A O 1
ATOM 1435 N N . GLY A 1 179 ? 56.180 33.864 -52.219 1.00 80.56 179 GLY A N 1
ATOM 1436 C CA . GLY A 1 179 ? 56.138 34.328 -50.833 1.00 80.56 179 GLY A CA 1
ATOM 1437 C C . GLY A 1 179 ? 57.511 34.775 -50.328 1.00 80.56 179 GLY A C 1
ATOM 1438 O O . GLY A 1 179 ? 57.647 35.854 -49.750 1.00 80.56 179 GLY A O 1
ATOM 1439 N N . PHE A 1 180 ? 58.554 33.998 -50.617 1.00 80.81 180 PHE A N 1
ATOM 1440 C CA . PHE A 1 180 ? 59.930 34.348 -50.275 1.00 80.81 180 PHE A CA 1
ATOM 1441 C C . PHE A 1 180 ? 60.407 35.617 -50.995 1.00 80.81 180 PHE A C 1
ATOM 1443 O O . PHE A 1 180 ? 60.974 36.503 -50.361 1.00 80.81 180 PHE A O 1
ATOM 1450 N N . LEU A 1 181 ? 60.116 35.757 -52.291 1.00 80.88 181 LEU A N 1
ATOM 1451 C CA . LEU A 1 181 ? 60.447 36.959 -53.060 1.00 80.88 181 LEU A CA 1
ATOM 1452 C C . LEU A 1 181 ? 59.674 38.185 -52.571 1.00 80.88 181 LEU A C 1
ATOM 1454 O O . LEU A 1 181 ? 60.251 39.264 -52.498 1.00 80.88 181 LEU A O 1
ATOM 1458 N N . THR A 1 182 ? 58.405 38.035 -52.182 1.00 79.75 182 THR A N 1
ATOM 1459 C CA . THR A 1 182 ? 57.637 39.139 -51.587 1.00 79.75 182 THR A CA 1
ATOM 1460 C C . THR A 1 182 ? 58.197 39.559 -50.234 1.00 79.75 182 THR A C 1
ATOM 1462 O O . THR A 1 182 ? 58.286 40.751 -49.973 1.00 79.75 182 THR A O 1
ATOM 1465 N N . LEU A 1 183 ? 58.644 38.615 -49.398 1.00 80.12 183 LEU A N 1
ATOM 1466 C CA . LEU A 1 183 ? 59.303 38.928 -48.128 1.00 80.12 183 LEU A CA 1
ATOM 1467 C C . LEU A 1 183 ? 60.651 39.624 -48.341 1.00 80.12 183 LEU A C 1
ATOM 1469 O O . LEU A 1 183 ? 60.956 40.572 -47.626 1.00 80.12 183 LEU A O 1
ATOM 1473 N N . LEU A 1 184 ? 61.434 39.191 -49.332 1.00 79.94 184 LEU A N 1
ATOM 1474 C CA . LEU A 1 184 ? 62.690 39.845 -49.704 1.00 79.94 184 LEU A CA 1
ATOM 1475 C C . LEU A 1 184 ? 62.471 41.240 -50.292 1.00 79.94 184 LEU A C 1
ATOM 1477 O O . LEU A 1 184 ? 63.206 42.153 -49.940 1.00 79.94 184 LEU A O 1
ATOM 1481 N N . GLY A 1 185 ? 61.462 41.424 -51.146 1.00 77.25 185 GLY A N 1
ATOM 1482 C CA . GLY A 1 185 ? 61.090 42.737 -51.677 1.00 77.25 185 GLY A CA 1
ATOM 1483 C C . GLY A 1 185 ? 60.630 43.684 -50.571 1.00 77.25 185 GLY A C 1
ATOM 1484 O O . GLY A 1 185 ? 61.089 44.816 -50.500 1.00 77.25 185 GLY A O 1
ATOM 1485 N N . TRP A 1 186 ? 59.815 43.182 -49.639 1.00 75.75 186 TRP A N 1
ATOM 1486 C CA . TRP A 1 186 ? 59.371 43.946 -48.473 1.00 75.75 186 TRP A CA 1
ATOM 1487 C C . TRP A 1 186 ? 60.513 44.282 -47.504 1.00 75.75 186 TRP A C 1
ATOM 1489 O O . TRP A 1 186 ? 60.465 45.295 -46.813 1.00 75.75 186 TRP A O 1
ATOM 1499 N N . TRP A 1 187 ? 61.543 43.435 -47.437 1.00 70.94 187 TRP A N 1
ATOM 1500 C CA . TRP A 1 187 ? 62.757 43.697 -46.663 1.00 70.94 187 TRP A CA 1
ATOM 1501 C C . TRP A 1 187 ? 63.679 44.705 -47.367 1.00 70.94 187 TRP A C 1
ATOM 1503 O O . TRP A 1 187 ? 64.219 45.578 -46.703 1.00 70.94 187 TRP A O 1
ATOM 1513 N N . TYR A 1 188 ? 63.791 44.639 -48.696 1.00 71.00 188 TYR A N 1
ATOM 1514 C CA . TYR A 1 188 ? 64.580 45.566 -49.514 1.00 71.00 188 TYR A CA 1
ATOM 1515 C C . TYR A 1 188 ? 63.983 46.981 -49.580 1.00 71.00 188 TYR A C 1
ATOM 1517 O O . TYR A 1 188 ? 64.730 47.945 -49.586 1.00 71.00 188 TYR A O 1
ATOM 1525 N N . GLU A 1 189 ? 62.654 47.131 -49.585 1.00 65.06 189 GLU A N 1
ATOM 1526 C CA . GLU A 1 189 ? 61.978 48.443 -49.513 1.00 65.06 189 GLU A CA 1
ATOM 1527 C C . GLU A 1 189 ? 62.052 49.105 -48.122 1.00 65.06 189 GLU A C 1
ATOM 1529 O O . GLU A 1 189 ? 61.587 50.234 -47.949 1.00 65.06 189 GLU A O 1
ATOM 1534 N N . ARG A 1 190 ? 62.570 48.396 -47.109 1.00 56.19 190 ARG A N 1
ATOM 1535 C CA . ARG A 1 190 ? 62.674 48.883 -45.727 1.00 56.19 190 ARG A CA 1
ATOM 1536 C C . ARG A 1 190 ? 64.021 49.559 -45.422 1.00 56.19 190 ARG A C 1
ATOM 1538 O O . ARG A 1 190 ? 64.072 50.307 -44.444 1.00 56.19 190 ARG A O 1
ATOM 1545 N N . ASP A 1 191 ? 65.050 49.301 -46.229 1.00 47.38 191 ASP A N 1
ATOM 1546 C CA . ASP A 1 191 ? 66.362 49.976 -46.206 1.00 47.38 191 ASP A CA 1
ATOM 1547 C C . ASP A 1 191 ? 66.407 51.142 -47.214 1.00 47.38 191 ASP A C 1
ATOM 1549 O O . ASP A 1 191 ? 67.147 52.120 -46.949 1.00 47.38 191 ASP A O 1
#

Secondary structure (DSSP, 8-st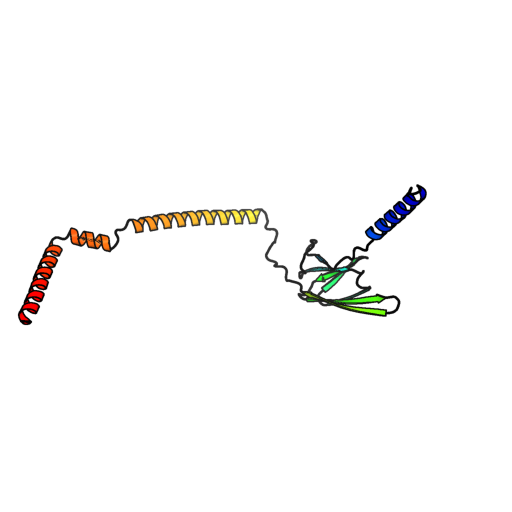ate):
----HHHHHHHHHHHHHHHHHHHTS------EEEETTEEESS-BTTSEEEEETTT-SEEEEESEEEEEE-SSEEEEEE-SSEEEEEEEEE-SS-EEEEEEEEEPBPP-TTS-----HHHHHHHHHHHHHHHHHHHHHHHHHHHHHHHHHTSPPHHHHHHHHHHH-HHHHHHHHHHHHHHHHHHHHHHHTT-